Protein AF-0000000072740560 (afdb_homodimer)

Secondary structure (DSSP, 8-state):
--------------S-PPTT-EEETTEEEEE-SS-B-HHHHHHHHHHTT-EE----SHHHHHHHHHHHTTS-EEEEEE-SSTTSPPEETTS--S---S--BSSSSEEEESSSEEEE-TT--BEEEEEEE--------------/--------------S-PPTT-EEETTEEEEE-SS-B-HHHHHHHHHHTT-EE----SHHHHHHHHHHHTTS-EEEEEE-SSTTSPPEETTS--S---S--BSSSSEEEESSSEEEE-TT--BEEEEEEE--------------

Sequence (286 aa):
SSGKELPAPERLPSAACPEGWIGFRSKCFYFSDDTRNWTSSQQFCASEKANLVHIDSQKELDFLRRYKGLFGHWIGLSRKSSNDPWTWVDNAGHNVWFNVTGDEDYAFLNERVSSGRVYTERKWICSKPNNYIDKCQIHLKPSSSGKELPAPERLPSAACPEGWIGFRSKCFYFSDDTRNWTSSQQFCASEKANLVHIDSQKELDFLRRYKGLFGHWIGLSRKSSNDPWTWVDNAGHNVWFNVTGDEDYAFLNERVSSGRVYTERKWICSKPNNYIDKCQIHLKPS

Solvent-accessible surface area (backbone atoms only — not comparable to full-atom values): 16063 Å² total; per-residue (Å²): 134,82,77,74,69,70,72,75,66,72,80,60,81,74,41,41,34,58,89,85,24,37,23,48,52,62,29,21,33,35,74,51,90,60,66,34,25,52,68,59,41,37,51,52,20,42,75,68,74,28,31,30,30,74,79,86,42,71,68,54,46,53,50,50,48,47,47,59,54,89,58,48,23,34,39,17,38,33,33,92,39,78,88,44,69,58,32,37,74,82,67,81,43,64,86,70,92,69,75,68,41,72,76,44,38,29,32,27,41,47,99,54,43,32,36,35,64,59,80,49,70,31,23,35,30,27,29,34,73,50,63,55,65,65,65,61,62,75,73,69,71,78,130,134,81,75,76,70,73,74,74,70,73,82,55,80,71,41,41,32,58,89,86,22,37,23,49,53,62,28,21,34,36,74,51,90,60,66,35,25,53,68,60,42,37,52,52,20,44,76,69,74,28,30,29,29,74,80,85,43,71,70,53,47,52,51,50,48,46,48,59,54,90,56,48,22,34,38,19,38,32,32,90,40,78,90,44,68,58,32,38,71,80,68,80,44,64,87,69,93,70,74,67,42,73,75,44,39,31,31,25,41,47,98,54,43,31,35,36,62,58,82,51,69,32,23,32,31,26,31,34,73,49,63,52,63,62,67,60,64,76,75,69,71,76,130

Fo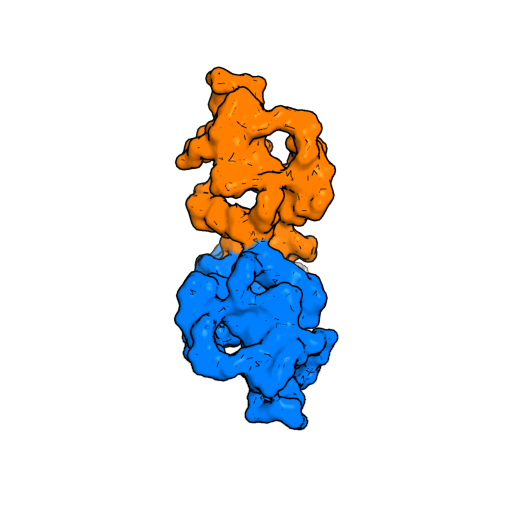ldseek 3Di:
DPPPPQPDQPPQDDLDDPPQWDDDPFKTKHWDPWKFFQVVQQVVLVVVVWGFDDQDDPVSLVVCAVPNPAWKAFGQWFAPFLPGAIAGNVRPGRDDDFDEDDGATTWIDHVHIYHDHRGDIGIYMIMDGSPSPPPSPSPPPDD/DPPPPQPDQPPQDDLDDPPQWDDDDFKTKHWDPFKFFQVVQQVVLVVVVWGFDDQDDPVSLVVCAVPNPAWKAFGQWFAPFLPGAIAGNVRPGRDDDFDEDDGATTWIDHVHIYHDHRGDIGITMIMDGSPSPPPSPSPPPDD

Nearest PDB structures (foldseek):
  8ouq-assembly1_BBB  TM=9.513E-01  e=1.288E-16  Rattus norvegicus
  6e7d-assembly1_E  TM=9.460E-01  e=2.991E-16  Mus musculus
  3rs1-assembly1_B  TM=9.669E-01  e=1.931E-15  Mus musculus
  1e87-assembly1_A  TM=9.405E-01  e=3.685E-14  Homo sapiens
  2yhf-assembly2_B  TM=9.221E-01  e=1.812E-11  Homo sapiens

Structure (mmCIF, N/CA/C/O backbone):
data_AF-0000000072740560-model_v1
#
loop_
_entity.id
_entity.type
_entity.pdbx_description
1 polymer 'C-type lectin domain family 2 member D11'
#
loop_
_atom_site.group_PDB
_atom_site.id
_atom_site.type_symbol
_atom_site.label_atom_id
_atom_site.label_alt_id
_atom_site.label_comp_id
_atom_site.label_asym_id
_atom_site.label_entity_id
_atom_site.label_seq_id
_atom_site.pdbx_PDB_ins_code
_atom_site.Cartn_x
_atom_site.Cartn_y
_atom_site.Cartn_z
_atom_site.occupancy
_atom_site.B_iso_or_equiv
_atom_site.auth_seq_id
_atom_site.auth_comp_id
_atom_site.auth_asym_id
_atom_site.auth_atom_id
_atom_site.pdbx_PDB_model_num
ATOM 1 N N . SER A 1 1 ? -48.469 6.832 18.297 1 33.66 1 SER A N 1
ATOM 2 C CA . SER A 1 1 ? -47.75 6.164 17.219 1 33.66 1 SER A CA 1
ATOM 3 C C . SER A 1 1 ? -46.25 6.242 17.422 1 33.66 1 SER A C 1
ATOM 5 O O . SER A 1 1 ? -45.656 7.32 17.328 1 33.66 1 SER A O 1
ATOM 7 N N . SER A 1 2 ? -45.656 5.414 18.375 1 35.16 2 SER A N 1
ATOM 8 C CA . SER A 1 2 ? -44.312 5.336 18.922 1 35.16 2 SER A CA 1
ATOM 9 C C . SER A 1 2 ? -43.281 5.023 17.828 1 35.16 2 SER A C 1
ATOM 11 O O . SER A 1 2 ? -43.375 3.971 17.188 1 35.16 2 SER A O 1
ATOM 13 N N . GLY A 1 3 ? -42.938 5.996 17.016 1 37.47 3 GLY A N 1
ATOM 14 C CA . GLY A 1 3 ? -41.969 5.848 15.938 1 37.47 3 GLY A CA 1
ATOM 15 C C . GLY A 1 3 ? -40.75 5.035 16.344 1 37.47 3 GLY A C 1
ATOM 16 O O . GLY A 1 3 ? -40.031 5.398 17.281 1 37.47 3 GLY A O 1
ATOM 17 N N . LYS A 1 4 ? -40.906 3.66 16.328 1 40.91 4 LYS A N 1
ATOM 18 C CA . LYS A 1 4 ? -39.812 2.695 16.562 1 40.91 4 LYS A CA 1
ATOM 19 C C . LYS A 1 4 ? -38.531 3.141 15.883 1 40.91 4 LYS A C 1
ATOM 21 O O . LYS A 1 4 ? -38.5 3.33 14.664 1 40.91 4 LYS A O 1
ATOM 26 N N . GLU A 1 5 ? -37.781 4.016 16.531 1 46.25 5 GLU A N 1
ATOM 27 C CA . GLU A 1 5 ? -36.469 4.406 16.078 1 46.25 5 GLU A CA 1
ATOM 28 C C . GLU A 1 5 ? -35.656 3.191 15.648 1 46.25 5 GLU A C 1
ATOM 30 O O . GLU A 1 5 ? -35.594 2.195 16.375 1 46.25 5 GLU A O 1
ATOM 35 N N . LEU A 1 6 ? -35.75 2.83 14.414 1 45.38 6 LEU A N 1
ATOM 36 C CA . LEU A 1 6 ? -34.875 1.779 13.922 1 45.38 6 LEU A CA 1
ATOM 37 C C . LEU A 1 6 ? -33.5 1.871 14.578 1 45.38 6 LEU A C 1
ATOM 39 O O . LEU A 1 6 ? -32.969 2.969 14.766 1 45.38 6 LEU A O 1
ATOM 43 N N . PRO A 1 7 ? -33.188 0.892 15.445 1 45.69 7 PRO A N 1
ATOM 44 C CA . PRO A 1 7 ? -31.906 0.935 16.109 1 45.69 7 PRO A CA 1
ATOM 45 C C . PRO A 1 7 ? -30.766 1.34 15.18 1 45.69 7 PRO A C 1
ATOM 47 O O . PRO A 1 7 ? -30.875 1.151 13.961 1 45.69 7 PRO A O 1
ATOM 50 N N . ALA A 1 8 ? -29.844 2.17 15.617 1 45.09 8 ALA A N 1
ATOM 51 C CA . ALA A 1 8 ? -28.672 2.693 14.914 1 45.09 8 ALA A CA 1
ATOM 52 C C . ALA A 1 8 ? -27.891 1.571 14.234 1 45.09 8 ALA A C 1
ATOM 54 O O . ALA A 1 8 ? -27.703 0.494 14.805 1 45.09 8 ALA A O 1
ATOM 55 N N . PRO A 1 9 ? -27.828 1.475 12.914 1 44.59 9 PRO A N 1
ATOM 56 C CA . PRO A 1 9 ? -27.031 0.449 12.242 1 44.59 9 PRO A CA 1
ATOM 57 C C . PRO A 1 9 ? -25.688 0.212 12.914 1 44.59 9 PRO A C 1
ATOM 59 O O . PRO A 1 9 ? -25.109 1.137 13.492 1 44.59 9 PRO A O 1
ATOM 62 N N . GLU A 1 10 ? -25.547 -0.911 13.734 1 47.81 10 GLU A N 1
ATOM 63 C CA . GLU A 1 10 ? -24.25 -1.3 14.266 1 47.81 10 GLU A CA 1
ATOM 64 C C . GLU A 1 10 ? -23.125 -0.984 13.273 1 47.81 10 GLU A C 1
ATOM 66 O O . GLU A 1 10 ? -23.297 -1.148 12.062 1 47.81 10 GLU A O 1
ATOM 71 N N . ARG A 1 11 ? -22.234 -0.074 13.672 1 44.56 11 ARG A N 1
ATOM 72 C CA . ARG A 1 11 ? -21.031 0.275 12.898 1 44.56 11 ARG A CA 1
ATOM 73 C C . ARG A 1 11 ? -20.344 -0.975 12.375 1 44.56 11 ARG A C 1
ATOM 75 O O . ARG A 1 11 ? -20.016 -1.883 13.141 1 44.56 11 ARG A O 1
ATOM 82 N N . LEU A 1 12 ? -20.812 -1.745 11.383 1 47.16 12 LEU A N 1
ATOM 83 C CA . LEU A 1 12 ? -20.062 -2.818 10.742 1 47.16 12 LEU A CA 1
ATOM 84 C C . LEU A 1 12 ? -18.562 -2.49 10.703 1 47.16 12 LEU A C 1
ATOM 86 O O . LEU A 1 12 ? -18.188 -1.322 10.594 1 47.16 12 LEU A O 1
ATOM 90 N N . PRO A 1 13 ? -17.828 -3.494 11.141 1 48.34 13 PRO A N 1
ATOM 91 C CA . PRO A 1 13 ? -16.375 -3.32 11.109 1 48.34 13 PRO A CA 1
ATOM 92 C C . PRO A 1 13 ? -15.875 -2.652 9.828 1 48.34 13 PRO A C 1
ATOM 94 O O . PRO A 1 13 ? -16.516 -2.779 8.781 1 48.34 13 PRO A O 1
ATOM 97 N N . SER A 1 14 ? -15.195 -1.525 9.844 1 51.53 14 SER A N 1
ATOM 98 C CA . SER A 1 14 ? -14.594 -0.65 8.844 1 51.53 14 SER A CA 1
ATOM 99 C C . SER A 1 14 ? -13.945 -1.456 7.723 1 51.53 14 SER A C 1
ATOM 101 O O . SER A 1 14 ? -13.516 -2.592 7.938 1 51.53 14 SER A O 1
ATOM 103 N N . ALA A 1 15 ? -14.273 -1.257 6.414 1 59.75 15 ALA A N 1
ATOM 104 C CA . ALA A 1 15 ? -13.914 -1.555 5.031 1 59.75 15 ALA A CA 1
ATOM 105 C C . ALA A 1 15 ? -12.398 -1.584 4.855 1 59.75 15 ALA A C 1
ATOM 107 O O . ALA A 1 15 ? -11.891 -1.432 3.74 1 59.75 15 ALA A O 1
ATOM 108 N N . ALA A 1 16 ? -11.664 -2.074 6.004 1 75.25 16 ALA A N 1
ATOM 109 C CA . ALA A 1 16 ? -10.211 -2.014 5.82 1 75.25 16 ALA A CA 1
ATOM 110 C C . ALA A 1 16 ? -9.625 -3.412 5.66 1 75.25 16 ALA A C 1
ATOM 112 O O . ALA A 1 16 ? -10.195 -4.395 6.145 1 75.25 16 ALA A O 1
ATOM 113 N N . CYS A 1 17 ? -8.57 -3.545 4.793 1 88.62 17 CYS A N 1
ATOM 114 C CA . CYS A 1 17 ? -7.805 -4.777 4.672 1 88.62 17 CYS A CA 1
ATOM 115 C C . CYS A 1 17 ? -7.332 -5.262 6.035 1 88.62 17 CYS A C 1
ATOM 117 O O . CYS A 1 17 ? -7.18 -4.465 6.965 1 88.62 17 CYS A O 1
ATOM 119 N N . PRO A 1 18 ? -7.301 -6.57 6.215 1 89.69 18 PRO A N 1
ATOM 120 C CA . PRO A 1 18 ? -6.766 -7.094 7.477 1 89.69 18 PRO A CA 1
ATOM 121 C C . PRO A 1 18 ? -5.453 -6.426 7.883 1 89.69 18 PRO A C 1
ATOM 123 O O . PRO A 1 18 ? -4.758 -5.863 7.035 1 89.69 18 PRO A O 1
ATOM 126 N N . GLU A 1 19 ? -5.215 -6.516 9.172 1 89.19 19 GLU A N 1
ATOM 127 C CA . GLU A 1 19 ? -3.953 -5.973 9.656 1 89.19 19 GLU A CA 1
ATOM 128 C C . GLU A 1 19 ? -2.768 -6.539 8.883 1 89.19 19 GLU A C 1
ATOM 130 O O . GLU A 1 19 ? -2.693 -7.75 8.656 1 89.19 19 GLU A O 1
ATOM 135 N N . GLY A 1 20 ? -1.883 -5.672 8.477 1 91.56 20 GLY A N 1
ATOM 136 C CA . GLY A 1 20 ? -0.681 -6.105 7.781 1 91.56 20 GLY A CA 1
ATOM 137 C C . GLY A 1 20 ? -0.864 -6.199 6.277 1 91.56 20 GLY A C 1
ATOM 138 O O . GLY A 1 20 ? 0.103 -6.406 5.543 1 91.56 20 GLY A O 1
ATOM 139 N N . TRP A 1 21 ? -2.096 -6.105 5.863 1 95.12 21 TRP A N 1
ATOM 140 C CA . TRP A 1 21 ? -2.387 -6.121 4.434 1 95.12 21 TRP A CA 1
ATOM 141 C C . TRP A 1 21 ? -2.547 -4.703 3.893 1 95.12 21 TRP A C 1
ATOM 143 O O . TRP A 1 21 ? -2.945 -3.795 4.625 1 95.12 21 TRP A O 1
ATOM 153 N N . ILE A 1 22 ? -2.244 -4.605 2.648 1 95.19 22 ILE A N 1
ATOM 154 C CA . ILE A 1 22 ? -2.287 -3.307 1.984 1 95.19 22 ILE A CA 1
ATOM 155 C C . ILE A 1 22 ? -3.455 -3.27 0.999 1 95.19 22 ILE A C 1
ATOM 157 O O . ILE A 1 22 ? -3.631 -4.195 0.203 1 95.19 22 ILE A O 1
ATOM 161 N N . GLY A 1 23 ? -4.246 -2.205 1.104 1 93.06 23 GLY A N 1
ATOM 162 C CA . GLY A 1 23 ? -5.375 -2.08 0.195 1 93.06 23 GLY A CA 1
ATOM 163 C C . GLY A 1 23 ? -5.035 -1.328 -1.078 1 93.06 23 GLY A C 1
ATOM 164 O O . GLY A 1 23 ? -4.328 -0.32 -1.039 1 93.06 23 GLY A O 1
ATOM 165 N N . PHE A 1 24 ? -5.418 -1.846 -2.188 1 92.94 24 PHE A N 1
ATOM 166 C CA . PHE A 1 24 ? -5.324 -1.2 -3.492 1 92.94 24 PHE A CA 1
ATOM 167 C C . PHE A 1 24 ? -6.555 -1.511 -4.34 1 92.94 24 PHE A C 1
ATOM 169 O O . PHE A 1 24 ? -6.797 -2.666 -4.688 1 92.94 24 PHE A O 1
ATOM 176 N N . ARG A 1 25 ? -7.324 -0.457 -4.523 1 88.38 25 ARG A N 1
ATOM 177 C CA . ARG A 1 25 ? -8.602 -0.638 -5.199 1 88.38 25 ARG A CA 1
ATOM 178 C C . ARG A 1 25 ? -9.461 -1.666 -4.473 1 88.38 25 ARG A C 1
ATOM 180 O O . ARG A 1 25 ? -9.734 -1.524 -3.279 1 88.38 25 ARG A O 1
ATOM 187 N N . SER A 1 26 ? -9.922 -2.66 -5.047 1 86.44 26 SER A N 1
ATOM 188 C CA . SER A 1 26 ? -10.859 -3.594 -4.434 1 86.44 26 SER A CA 1
ATOM 189 C C . SER A 1 26 ? -10.148 -4.832 -3.908 1 86.44 26 SER A C 1
ATOM 191 O O . SER A 1 26 ? -10.781 -5.848 -3.613 1 86.44 26 SER A O 1
ATOM 193 N N . LYS A 1 27 ? -8.82 -4.719 -3.75 1 92.44 27 LYS A N 1
ATOM 194 C CA . LYS A 1 27 ? -8.062 -5.883 -3.301 1 92.44 27 LYS A CA 1
ATOM 195 C C . LYS A 1 27 ? -7.188 -5.543 -2.098 1 92.44 27 LYS A C 1
ATOM 197 O O . LYS A 1 27 ? -6.805 -4.387 -1.911 1 92.44 27 LYS A O 1
ATOM 202 N N . CYS A 1 28 ? -6.934 -6.527 -1.352 1 94.94 28 CYS A N 1
ATOM 203 C CA . CYS A 1 28 ? -5.938 -6.504 -0.287 1 94.94 28 CYS A CA 1
ATOM 204 C C . CYS A 1 28 ? -4.73 -7.359 -0.65 1 94.94 28 CYS A C 1
ATOM 206 O O . CYS A 1 28 ? -4.879 -8.445 -1.217 1 94.94 28 CYS A O 1
ATOM 208 N N . PHE A 1 29 ? -3.561 -6.91 -0.295 1 97.62 29 PHE A N 1
ATOM 209 C CA . PHE A 1 29 ? -2.324 -7.59 -0.666 1 97.62 29 PHE A CA 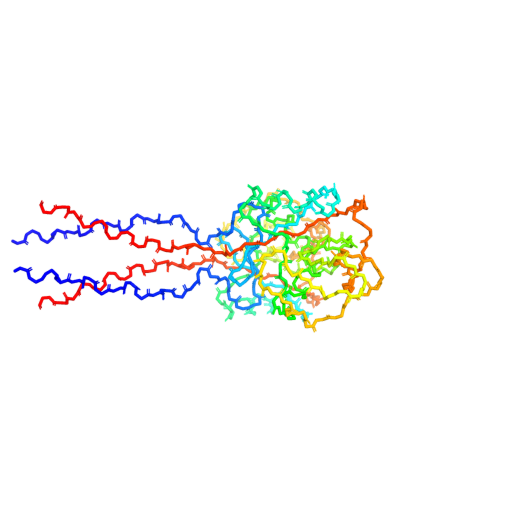1
ATOM 210 C C . PHE A 1 29 ? -1.45 -7.828 0.56 1 97.62 29 PHE A C 1
ATOM 212 O O . PHE A 1 29 ? -1.344 -6.965 1.432 1 97.62 29 PHE A O 1
ATOM 219 N N . TYR A 1 30 ? -0.896 -8.977 0.638 1 98.06 30 TYR A N 1
ATOM 220 C CA . TYR A 1 30 ? 0.079 -9.336 1.662 1 98.06 30 TYR A CA 1
ATOM 221 C C . TYR A 1 30 ? 1.459 -9.555 1.051 1 98.06 30 TYR A C 1
ATOM 223 O O . TYR A 1 30 ? 1.599 -10.266 0.055 1 98.06 30 TYR A O 1
ATOM 231 N N . PHE A 1 31 ? 2.434 -8.906 1.572 1 98.44 31 PHE A N 1
ATOM 232 C CA . PHE A 1 31 ? 3.826 -9.086 1.184 1 98.44 31 PHE A CA 1
ATOM 233 C C . PHE A 1 31 ? 4.605 -9.812 2.277 1 98.44 31 PHE A C 1
ATOM 235 O O . PHE A 1 31 ? 4.719 -9.305 3.398 1 98.44 31 PHE A O 1
ATOM 242 N N . SER A 1 32 ? 5.215 -10.922 1.938 1 98.31 32 SER A N 1
ATOM 243 C CA . SER A 1 32 ? 5.887 -11.719 2.953 1 98.31 32 SER A CA 1
ATOM 244 C C . SER A 1 32 ? 7.238 -11.117 3.328 1 98.31 32 SER A C 1
ATOM 246 O O . SER A 1 32 ? 7.902 -10.508 2.492 1 98.31 32 SER A O 1
ATOM 248 N N . ASP A 1 33 ? 7.641 -11.32 4.59 1 95.5 33 ASP A N 1
ATOM 249 C CA . ASP A 1 33 ? 9.016 -11.047 4.996 1 95.5 33 ASP A CA 1
ATOM 250 C C . ASP A 1 33 ? 9.883 -12.297 4.883 1 95.5 33 ASP A C 1
ATOM 252 O O . ASP A 1 33 ? 11.055 -12.211 4.512 1 95.5 33 ASP A O 1
ATOM 256 N N . ASP A 1 34 ? 9.227 -13.445 5.117 1 97.44 34 ASP A N 1
ATOM 257 C CA . ASP A 1 34 ? 9.922 -14.727 5.039 1 97.44 34 ASP A CA 1
ATOM 258 C C . ASP A 1 34 ? 9.992 -15.227 3.598 1 97.44 34 ASP A C 1
ATOM 260 O O . ASP A 1 34 ? 9.375 -14.641 2.701 1 97.44 34 ASP A O 1
ATOM 264 N N . THR A 1 35 ? 10.789 -16.281 3.379 1 98.69 35 THR A N 1
ATOM 265 C CA . THR A 1 35 ? 10.914 -16.891 2.061 1 98.69 35 THR A CA 1
ATOM 266 C C . THR A 1 35 ? 10.383 -18.328 2.082 1 98.69 35 THR A C 1
ATOM 268 O O . THR A 1 35 ? 10.492 -19.016 3.098 1 98.69 35 THR A O 1
ATOM 271 N N . ARG A 1 36 ? 9.789 -18.719 1.015 1 98.75 36 ARG A N 1
ATOM 272 C CA . ARG A 1 36 ? 9.305 -20.078 0.776 1 98.75 36 ARG A CA 1
ATOM 273 C C . ARG A 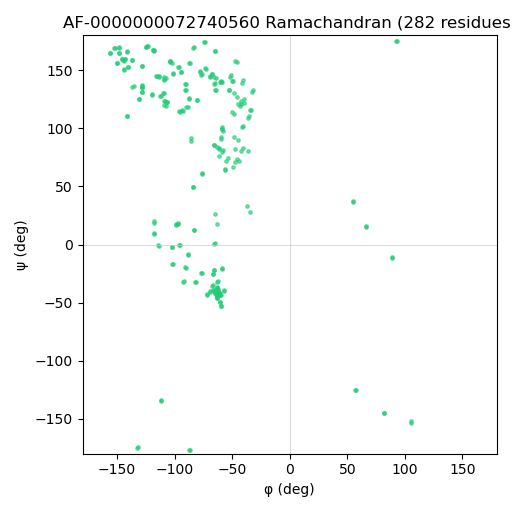1 36 ? 9.383 -20.438 -0.705 1 98.75 36 ARG A C 1
ATOM 275 O O . ARG A 1 36 ? 9.633 -19.562 -1.545 1 98.75 36 ARG A O 1
ATOM 282 N N . ASN A 1 37 ? 9.266 -21.734 -0.951 1 98.75 37 ASN A N 1
ATOM 283 C CA . ASN A 1 37 ? 9.078 -22.094 -2.352 1 98.75 37 ASN A CA 1
ATOM 284 C C . ASN A 1 37 ? 7.672 -21.766 -2.838 1 98.75 37 ASN A C 1
ATOM 286 O O . ASN A 1 37 ? 6.812 -21.375 -2.045 1 98.75 37 ASN A O 1
ATOM 290 N N . TRP A 1 38 ? 7.449 -21.938 -4.082 1 98.69 38 TRP A N 1
ATOM 291 C CA . TRP A 1 38 ? 6.199 -21.469 -4.684 1 98.69 38 TRP A CA 1
ATOM 292 C C . TRP A 1 38 ? 5.004 -22.203 -4.07 1 98.69 38 TRP A C 1
ATOM 294 O O . TRP A 1 38 ? 4.012 -21.562 -3.705 1 98.69 38 TRP A O 1
ATOM 304 N N . THR A 1 39 ? 5.109 -23.516 -3.943 1 98.5 39 THR A N 1
ATOM 305 C CA . THR A 1 39 ? 4.016 -24.344 -3.449 1 98.5 39 THR A CA 1
ATOM 306 C C . THR A 1 39 ? 3.66 -23.984 -2.014 1 98.5 39 THR A C 1
ATOM 308 O O . THR A 1 39 ? 2.484 -23.797 -1.686 1 98.5 39 THR A O 1
ATOM 311 N N . SER A 1 40 ? 4.629 -23.812 -1.183 1 98.81 40 SER A N 1
ATOM 312 C CA . SER A 1 40 ? 4.41 -23.453 0.211 1 98.81 40 SER A CA 1
ATOM 313 C C . SER A 1 40 ? 3.84 -22.047 0.325 1 98.81 40 SER A C 1
ATOM 315 O O . SER A 1 40 ? 3.07 -21.75 1.244 1 98.81 40 SER A O 1
ATOM 317 N N . SER A 1 41 ? 4.258 -21.156 -0.538 1 98.81 41 SER A N 1
ATOM 318 C CA . SER A 1 41 ? 3.738 -19.797 -0.559 1 98.81 41 SER A CA 1
ATOM 319 C C . SER A 1 41 ? 2.246 -19.781 -0.876 1 98.81 41 SER A C 1
ATOM 321 O O . SER A 1 41 ? 1.48 -19.047 -0.242 1 98.81 41 SER A O 1
ATOM 323 N N . GLN A 1 42 ? 1.88 -20.641 -1.862 1 98.44 42 GLN A N 1
ATOM 324 C CA . GLN A 1 42 ? 0.46 -20.75 -2.182 1 98.44 42 GLN A CA 1
ATOM 325 C C . GLN A 1 42 ? -0.322 -21.344 -1.009 1 98.44 42 GLN A C 1
ATOM 327 O O . GLN A 1 42 ? -1.45 -20.922 -0.739 1 98.44 42 GLN A O 1
ATOM 332 N N . GLN A 1 43 ? 0.224 -22.266 -0.372 1 98.69 43 GLN A N 1
ATOM 333 C CA . GLN A 1 43 ? -0.423 -22.844 0.802 1 98.69 43 GLN A CA 1
ATOM 334 C C . GLN A 1 43 ? -0.628 -21.797 1.89 1 98.69 43 GLN A C 1
ATOM 336 O O . GLN A 1 43 ? -1.676 -21.766 2.537 1 98.69 43 GLN A O 1
ATOM 341 N N . PHE A 1 44 ? 0.306 -20.969 2.117 1 98.69 44 PHE A N 1
ATOM 342 C CA . PHE A 1 44 ? 0.176 -19.891 3.086 1 98.69 44 PHE A CA 1
ATOM 343 C C . PHE A 1 44 ? -0.981 -18.969 2.717 1 98.69 44 PHE A C 1
ATOM 345 O O . PHE A 1 44 ? -1.833 -18.672 3.555 1 98.69 44 PHE A O 1
ATOM 352 N N . CYS A 1 45 ? -0.921 -18.5 1.432 1 98.75 45 CYS A N 1
ATOM 353 C CA . CYS A 1 45 ? -1.976 -17.594 0.998 1 98.75 45 CYS A CA 1
ATOM 354 C C . CYS A 1 45 ? -3.35 -18.234 1.161 1 98.75 45 CYS A C 1
ATOM 356 O O . CYS A 1 45 ? -4.293 -17.578 1.604 1 98.75 45 CYS A O 1
ATOM 358 N N . ALA A 1 46 ? -3.471 -19.5 0.867 1 98 46 ALA A N 1
ATOM 359 C CA . ALA A 1 46 ? -4.734 -20.219 1.013 1 98 46 ALA A CA 1
ATOM 360 C C . ALA A 1 46 ? -5.18 -20.25 2.471 1 98 46 ALA A C 1
ATOM 362 O O . ALA A 1 46 ? -6.375 -20.125 2.764 1 98 46 ALA A O 1
ATOM 363 N N . SER A 1 47 ? -4.297 -20.375 3.35 1 98.19 47 SER A N 1
ATOM 364 C CA . SER A 1 47 ? -4.617 -20.391 4.773 1 98.19 47 SER A CA 1
ATOM 365 C C . SER A 1 47 ? -5.164 -19.047 5.238 1 98.19 47 SER A C 1
ATOM 367 O O . SER A 1 47 ? -5.824 -18.969 6.277 1 98.19 47 SER A O 1
ATOM 369 N N . GLU A 1 48 ? -4.867 -18 4.508 1 97.06 48 GLU A N 1
ATOM 370 C CA . GLU A 1 48 ? -5.383 -16.656 4.781 1 97.06 48 GLU A CA 1
ATOM 371 C C . GLU A 1 48 ? -6.602 -16.344 3.922 1 97.06 48 GLU A C 1
ATOM 373 O O . GLU A 1 48 ? -6.965 -15.18 3.744 1 97.06 48 GLU A O 1
ATOM 378 N N . LYS A 1 49 ? -7.203 -17.422 3.379 1 95.69 49 LYS A N 1
ATOM 379 C CA . LYS A 1 49 ? -8.352 -17.281 2.492 1 95.69 49 LYS A CA 1
ATOM 380 C C . LYS A 1 49 ? -8.039 -16.359 1.319 1 95.69 49 LYS A C 1
ATOM 382 O O . LYS A 1 49 ? -8.852 -15.516 0.949 1 95.69 49 LYS A O 1
ATOM 387 N N . ALA A 1 50 ? -6.883 -16.453 0.868 1 97.25 50 ALA A N 1
ATOM 388 C CA . ALA A 1 50 ? -6.352 -15.711 -0.269 1 97.25 50 ALA A CA 1
ATOM 389 C C . ALA A 1 50 ? -5.625 -16.641 -1.243 1 97.25 50 ALA A C 1
ATOM 391 O O . ALA A 1 50 ? -5.727 -17.859 -1.139 1 97.25 50 ALA A O 1
ATOM 392 N N . ASN A 1 51 ? -5.012 -16.109 -2.244 1 98.25 51 ASN A N 1
ATOM 393 C CA . ASN A 1 51 ? -4.141 -16.781 -3.197 1 98.25 51 ASN A CA 1
ATOM 394 C C . ASN A 1 51 ? -2.893 -15.969 -3.504 1 98.25 51 ASN A C 1
ATOM 396 O O . ASN A 1 51 ? -2.859 -14.758 -3.256 1 98.25 51 ASN A O 1
ATOM 400 N N . LEU A 1 52 ? -1.86 -16.672 -4 1 98.75 52 LEU A N 1
ATOM 401 C CA . LEU A 1 52 ? -0.827 -15.883 -4.66 1 98.75 52 LEU A CA 1
ATOM 402 C C . LEU A 1 52 ? -1.44 -14.93 -5.676 1 98.75 52 LEU A C 1
ATOM 404 O O . LEU A 1 52 ? -2.381 -15.289 -6.387 1 98.75 52 LEU A O 1
ATOM 408 N N . VAL A 1 53 ? -0.929 -13.742 -5.766 1 98.06 53 VAL A N 1
ATOM 409 C CA . VAL A 1 53 ? -1.606 -12.602 -6.371 1 98.06 53 VAL A CA 1
ATOM 410 C C . VAL A 1 53 ? -1.83 -12.867 -7.859 1 98.06 53 VAL A C 1
ATOM 412 O O . VAL A 1 53 ? -0.94 -13.375 -8.547 1 98.06 53 VAL A O 1
ATOM 415 N N . HIS A 1 54 ? -2.996 -12.602 -8.227 1 96.19 54 HIS A N 1
ATOM 416 C CA . HIS A 1 54 ? -3.393 -12.461 -9.625 1 96.19 54 HIS A CA 1
ATOM 417 C C . HIS A 1 54 ? -3.328 -11.008 -10.07 1 96.19 54 HIS A C 1
ATOM 419 O O . HIS A 1 54 ? -4.062 -10.164 -9.555 1 96.19 54 HIS A O 1
ATOM 425 N N . ILE A 1 55 ? -2.461 -10.68 -11.008 1 95.75 55 ILE A N 1
ATOM 426 C CA . ILE A 1 55 ? -2.258 -9.297 -11.422 1 95.75 55 ILE A CA 1
ATOM 427 C C . ILE A 1 55 ? -3.213 -8.953 -12.562 1 95.75 55 ILE A C 1
ATOM 429 O O . ILE A 1 55 ? -3.072 -9.469 -13.672 1 95.75 55 ILE A O 1
ATOM 433 N N . ASP A 1 56 ? -4.043 -8.016 -12.305 1 92 56 ASP A N 1
ATOM 434 C CA . ASP A 1 56 ? -5.18 -7.816 -13.195 1 92 56 ASP A CA 1
ATOM 435 C C . ASP A 1 56 ? -4.938 -6.637 -14.133 1 92 56 ASP A C 1
ATOM 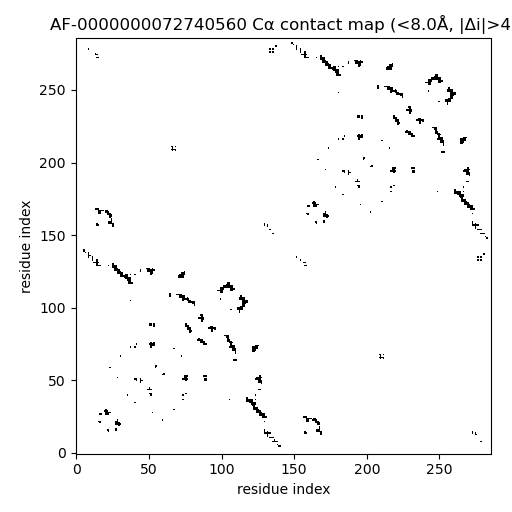437 O O . ASP A 1 56 ? -5.645 -6.469 -15.133 1 92 56 ASP A O 1
ATOM 441 N N . SER A 1 57 ? -3.984 -5.777 -13.82 1 93.81 57 SER A N 1
ATOM 442 C CA . SER A 1 57 ? -3.793 -4.57 -14.617 1 93.81 57 SER A CA 1
ATOM 443 C C . SER A 1 57 ? -2.371 -4.035 -14.484 1 93.81 57 SER A C 1
ATOM 445 O O . SER A 1 57 ? -1.629 -4.457 -13.594 1 93.81 57 SER A O 1
ATOM 447 N N . GLN A 1 58 ? -2.074 -3.145 -15.422 1 95.69 58 GLN A N 1
ATOM 448 C CA . GLN A 1 58 ? -0.771 -2.492 -15.352 1 95.69 58 GLN A CA 1
ATOM 449 C C . GLN A 1 58 ? -0.641 -1.657 -14.086 1 95.69 58 GLN A C 1
ATOM 451 O O . GLN A 1 58 ? 0.432 -1.602 -13.477 1 95.69 58 GLN A O 1
ATOM 456 N N . LYS A 1 59 ? -1.718 -1.006 -13.664 1 94.94 59 LYS A N 1
ATOM 457 C CA . LYS A 1 59 ? -1.697 -0.198 -12.445 1 94.94 59 LYS A CA 1
ATOM 458 C C . LYS A 1 59 ? -1.392 -1.057 -11.227 1 94.94 59 LYS A C 1
ATOM 460 O O . LYS A 1 59 ? -0.606 -0.658 -10.359 1 94.94 59 LYS A O 1
ATOM 465 N N . GLU A 1 60 ? -2.012 -2.213 -11.188 1 95.31 60 GLU A N 1
ATOM 466 C CA . GLU A 1 60 ? -1.757 -3.145 -10.086 1 95.31 60 GLU A CA 1
ATOM 467 C C . GLU A 1 60 ? -0.313 -3.637 -10.109 1 95.31 60 GLU A C 1
ATOM 469 O O . GLU A 1 60 ? 0.332 -3.727 -9.062 1 95.31 60 GLU A O 1
ATOM 474 N N . LEU A 1 61 ? 0.223 -3.959 -11.305 1 96.94 61 LEU A N 1
ATOM 475 C CA . LEU A 1 61 ? 1.605 -4.402 -11.453 1 96.94 61 LEU A CA 1
ATOM 476 C C . LEU A 1 61 ? 2.574 -3.334 -10.961 1 96.94 61 LEU A C 1
ATOM 478 O O . LEU A 1 61 ? 3.543 -3.646 -10.266 1 96.94 61 LEU A O 1
ATOM 482 N N . ASP A 1 62 ? 2.334 -2.104 -11.289 1 95.31 62 ASP A N 1
ATOM 483 C CA . ASP A 1 62 ? 3.193 -1 -10.867 1 95.31 62 ASP A CA 1
ATOM 484 C C . ASP A 1 62 ? 3.17 -0.829 -9.352 1 95.31 62 ASP A C 1
ATOM 486 O O . ASP A 1 62 ? 4.207 -0.583 -8.734 1 95.31 62 ASP A O 1
ATOM 490 N N . PHE A 1 63 ? 2.014 -0.968 -8.781 1 95.75 63 PHE A N 1
ATOM 491 C CA . PHE A 1 63 ? 1.862 -0.902 -7.332 1 95.75 63 PHE A CA 1
ATOM 492 C C . PHE A 1 63 ? 2.678 -1.995 -6.652 1 95.75 63 PHE A C 1
ATOM 494 O O . PHE A 1 63 ? 3.41 -1.728 -5.695 1 95.75 63 PHE A O 1
ATOM 501 N N . LEU A 1 64 ? 2.5 -3.184 -7.145 1 97.75 64 LEU A N 1
ATOM 502 C CA . LEU A 1 64 ? 3.195 -4.32 -6.551 1 97.75 64 LEU A CA 1
ATOM 503 C C . LEU A 1 64 ? 4.707 -4.145 -6.648 1 97.75 64 LEU A C 1
ATOM 505 O O . LEU A 1 64 ? 5.43 -4.398 -5.68 1 97.75 64 LEU A O 1
ATOM 509 N N . ARG A 1 65 ? 5.207 -3.703 -7.777 1 96 65 ARG A N 1
ATOM 510 C CA . ARG A 1 65 ? 6.637 -3.5 -7.988 1 96 65 ARG A CA 1
ATOM 511 C C . ARG A 1 65 ? 7.188 -2.447 -7.031 1 96 65 ARG A C 1
ATOM 513 O O . ARG A 1 65 ? 8.289 -2.6 -6.5 1 96 65 ARG A O 1
ATOM 520 N N . ARG A 1 66 ? 6.414 -1.482 -6.875 1 93.75 66 ARG A N 1
ATOM 521 C CA . ARG A 1 66 ? 6.859 -0.387 -6.02 1 93.75 66 ARG A CA 1
ATOM 522 C C . ARG A 1 66 ? 6.918 -0.823 -4.562 1 93.75 66 ARG A C 1
ATOM 524 O O . ARG A 1 66 ? 7.863 -0.482 -3.844 1 93.75 66 ARG A O 1
ATOM 531 N N . TYR A 1 67 ? 5.953 -1.601 -4.133 1 96.25 67 TYR A N 1
ATOM 532 C CA . TYR A 1 67 ? 5.855 -1.931 -2.717 1 96.25 67 TYR A CA 1
ATOM 533 C C . TYR A 1 67 ? 6.789 -3.082 -2.361 1 96.25 67 TYR A C 1
ATOM 535 O O . TYR A 1 67 ? 7.301 -3.152 -1.241 1 96.25 67 TYR A O 1
ATOM 543 N N . LYS A 1 68 ? 7.008 -3.967 -3.232 1 96.06 68 LYS A N 1
ATOM 544 C CA . LYS A 1 68 ? 7.715 -5.203 -2.908 1 96.06 68 LYS A CA 1
ATOM 545 C C . LYS A 1 68 ? 9.172 -4.922 -2.543 1 96.06 68 LYS A C 1
ATOM 547 O O . LYS A 1 68 ? 9.82 -5.742 -1.893 1 96.06 68 LYS A O 1
ATOM 552 N N . GLY A 1 69 ? 9.742 -3.855 -3.006 1 90.25 69 GLY A N 1
ATOM 553 C CA . GLY A 1 69 ? 11.148 -3.576 -2.756 1 90.25 69 GLY A CA 1
ATOM 554 C C . GLY A 1 69 ? 12.078 -4.32 -3.697 1 90.25 69 GLY A C 1
ATOM 555 O O . GLY A 1 69 ? 11.758 -4.527 -4.867 1 90.25 69 GLY A O 1
ATOM 556 N N . LEU A 1 70 ? 13.195 -4.703 -3.199 1 89.56 70 LEU A N 1
ATOM 557 C CA . LEU A 1 70 ? 14.297 -5.117 -4.062 1 89.56 70 LEU A CA 1
ATOM 558 C C . LEU A 1 70 ? 14.227 -6.613 -4.352 1 89.56 70 LEU A C 1
ATOM 560 O O . LEU A 1 70 ? 14.719 -7.074 -5.387 1 89.56 70 LEU A O 1
ATOM 564 N N . PHE A 1 71 ? 13.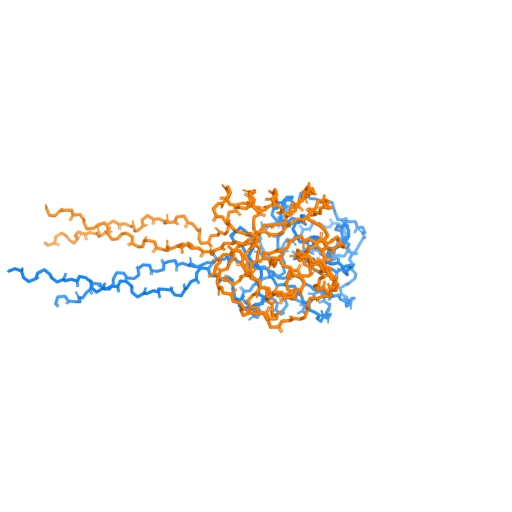547 -7.395 -3.58 1 93.88 71 PHE A N 1
ATOM 565 C CA . PHE A 1 71 ? 13.594 -8.844 -3.688 1 93.88 71 PHE A CA 1
ATOM 566 C C . PHE A 1 71 ? 12.461 -9.367 -4.566 1 93.88 71 PHE A C 1
ATOM 568 O O . PHE A 1 71 ? 11.367 -8.789 -4.582 1 93.88 71 PHE A O 1
ATOM 575 N N . GLY A 1 72 ? 12.758 -10.484 -5.258 1 97.5 72 GLY A N 1
ATOM 576 C CA . GLY A 1 72 ? 11.734 -11.148 -6.047 1 97.5 72 GLY A CA 1
ATOM 577 C C . GLY A 1 72 ? 10.656 -11.805 -5.195 1 97.5 72 GLY A C 1
ATOM 578 O O . GLY A 1 72 ? 10.953 -12.336 -4.121 1 97.5 72 GLY A O 1
ATOM 579 N N . HIS A 1 73 ? 9.438 -11.773 -5.695 1 98.88 73 HIS A N 1
ATOM 580 C CA . HIS A 1 73 ? 8.297 -12.328 -4.984 1 98.88 73 HIS A CA 1
ATOM 581 C C . HIS A 1 73 ? 7.508 -13.289 -5.871 1 98.88 73 HIS A C 1
ATOM 583 O O . HIS A 1 73 ? 7.156 -12.945 -7.004 1 98.88 73 HIS A O 1
ATOM 589 N N . TRP A 1 74 ? 7.223 -14.445 -5.328 1 98.88 74 TRP A N 1
ATOM 590 C CA . TRP A 1 74 ? 6.34 -15.359 -6.043 1 98.88 74 TRP A CA 1
ATOM 591 C C . TRP A 1 74 ? 4.98 -14.719 -6.293 1 98.88 74 TRP A C 1
ATOM 593 O O . TRP A 1 74 ? 4.441 -14.031 -5.426 1 98.88 74 TRP A O 1
ATOM 603 N N . ILE A 1 75 ? 4.414 -14.945 -7.453 1 98.81 75 ILE A N 1
ATOM 604 C CA . ILE A 1 75 ? 3.057 -14.523 -7.793 1 98.81 75 ILE A CA 1
ATOM 605 C C . ILE A 1 75 ? 2.238 -15.734 -8.234 1 98.81 75 ILE A C 1
ATOM 607 O O . ILE A 1 75 ? 2.779 -16.828 -8.406 1 98.81 75 ILE A O 1
ATOM 611 N N . GLY A 1 76 ? 0.917 -15.586 -8.414 1 98.38 76 GLY A N 1
ATOM 612 C CA . GLY A 1 76 ? 0.009 -16.703 -8.617 1 98.38 76 GLY A CA 1
ATOM 613 C C . GLY A 1 76 ? -0.055 -17.156 -10.062 1 98.38 76 GLY A C 1
ATOM 614 O O . GLY A 1 76 ? -1.143 -17.359 -10.609 1 98.38 76 GLY A O 1
ATOM 615 N N . LEU A 1 77 ? 1.044 -17.344 -10.594 1 97.69 77 LEU A N 1
ATOM 616 C CA . LEU A 1 77 ? 1.115 -17.75 -12 1 97.69 77 LEU A CA 1
ATOM 617 C C . LEU A 1 77 ? 2.035 -18.953 -12.172 1 97.69 77 LEU A C 1
ATOM 619 O O . LEU A 1 77 ? 3.176 -18.938 -11.703 1 97.69 77 LEU A O 1
ATOM 623 N N . SER A 1 78 ? 1.511 -20.016 -12.789 1 97.31 78 SER A N 1
ATOM 624 C CA . SER A 1 78 ? 2.297 -21.219 -13.039 1 97.31 78 SER A CA 1
ATOM 625 C C . SER A 1 78 ? 1.854 -21.922 -14.328 1 97.31 78 SER A C 1
ATOM 627 O O . SER A 1 78 ? 0.849 -21.531 -14.93 1 97.31 78 SER A O 1
ATOM 629 N N . ARG A 1 79 ? 2.652 -22.859 -14.711 1 96.62 79 ARG A N 1
ATOM 630 C CA . ARG A 1 79 ? 2.32 -23.719 -15.844 1 96.62 79 ARG A CA 1
ATOM 631 C C . ARG A 1 79 ? 2.852 -25.141 -15.625 1 96.62 79 ARG A C 1
ATOM 633 O O . ARG A 1 79 ? 3.732 -25.344 -14.789 1 96.62 79 ARG A O 1
ATOM 640 N N . LYS A 1 80 ? 2.227 -26.047 -16.375 1 94.56 80 LYS A N 1
ATOM 641 C CA . LYS A 1 80 ? 2.617 -27.453 -16.219 1 94.56 80 LYS A CA 1
ATOM 642 C C . LYS A 1 80 ? 4 -27.703 -16.812 1 94.56 80 LYS A C 1
ATOM 644 O O . LYS A 1 80 ? 4.785 -28.469 -16.25 1 94.56 80 LYS A O 1
ATOM 649 N N . SER A 1 81 ? 4.262 -27.141 -17.984 1 94.19 81 SER A N 1
ATOM 650 C CA . SER A 1 81 ? 5.543 -27.219 -18.672 1 94.19 81 SER A CA 1
ATOM 651 C C . SER A 1 81 ? 5.777 -26.016 -19.578 1 94.19 81 SER A C 1
ATOM 653 O O . SER A 1 81 ? 4.875 -25.188 -19.766 1 94.19 81 SER A O 1
ATOM 655 N N . SER A 1 82 ? 6.992 -25.875 -20.078 1 91.75 82 SER A N 1
ATOM 656 C CA . SER A 1 82 ? 7.371 -24.734 -20.906 1 91.75 82 SER A CA 1
ATOM 657 C C . SER A 1 82 ? 6.496 -24.641 -22.141 1 91.75 82 SER A C 1
ATOM 659 O O . SER A 1 82 ? 6.379 -23.578 -22.75 1 91.75 82 SER A O 1
ATOM 661 N N . ASN A 1 83 ? 5.828 -25.734 -22.562 1 93.12 83 ASN A N 1
ATOM 662 C CA . ASN A 1 83 ? 4.992 -25.75 -23.766 1 93.12 83 ASN A CA 1
ATOM 663 C C . ASN A 1 83 ? 3.525 -25.516 -23.422 1 93.12 83 ASN A C 1
ATOM 665 O O . ASN A 1 83 ? 2.682 -25.438 -24.312 1 93.12 83 ASN A O 1
ATOM 669 N N . ASP A 1 84 ? 3.201 -25.344 -22.219 1 95.06 84 ASP A N 1
ATOM 670 C CA . ASP A 1 84 ? 1.83 -25.125 -21.766 1 95.06 84 ASP A CA 1
ATOM 671 C C . ASP A 1 84 ? 1.58 -23.656 -21.453 1 95.06 84 ASP A C 1
ATOM 673 O O . ASP A 1 84 ? 2.516 -22.922 -21.125 1 95.06 84 ASP A O 1
ATOM 677 N N . PRO A 1 85 ? 0.378 -23.297 -21.516 1 94.38 85 PRO A N 1
ATOM 678 C CA . PRO A 1 85 ? 0.07 -21.906 -21.188 1 94.38 85 PRO A CA 1
ATOM 679 C C . PRO A 1 85 ? 0.174 -21.609 -19.688 1 94.38 85 PRO A C 1
ATOM 681 O O . PRO A 1 85 ? -0.026 -22.516 -18.859 1 94.38 85 PRO A O 1
ATOM 684 N N . TRP A 1 86 ? 0.489 -20.406 -19.422 1 96.44 86 TRP A N 1
ATOM 685 C CA . TRP A 1 86 ? 0.451 -19.922 -18.047 1 96.44 86 TRP A CA 1
ATOM 686 C C . TRP A 1 86 ? -0.974 -19.938 -17.5 1 96.44 86 TRP A C 1
ATOM 688 O O . TRP A 1 86 ? -1.923 -19.625 -18.219 1 96.44 86 TRP A O 1
ATOM 698 N N . THR A 1 87 ? -1.081 -20.266 -16.219 1 95.31 87 THR A N 1
ATOM 699 C CA . THR A 1 87 ? -2.387 -20.328 -15.562 1 95.31 87 THR A CA 1
ATOM 700 C C . THR A 1 87 ? -2.338 -19.656 -14.195 1 95.31 87 THR A C 1
ATOM 702 O O . THR A 1 87 ? -1.384 -19.844 -13.438 1 95.31 87 THR A O 1
ATOM 705 N N . TRP A 1 88 ? -3.379 -18.891 -13.969 1 96.31 88 TRP A N 1
ATOM 706 C CA . TRP A 1 88 ? -3.51 -18.297 -12.648 1 96.31 88 TRP A CA 1
ATOM 707 C C . TRP A 1 88 ? -4.012 -19.312 -11.633 1 96.31 88 TRP A C 1
ATOM 709 O O . TRP A 1 88 ? -4.887 -20.125 -11.938 1 96.31 88 TRP A O 1
ATOM 719 N N . VAL A 1 89 ? -3.561 -19.203 -10.406 1 93.88 89 VAL A N 1
ATOM 720 C CA . VAL A 1 89 ? -3.836 -20.203 -9.383 1 93.88 89 VAL A CA 1
ATOM 721 C C . VAL A 1 89 ? -5.27 -20.031 -8.875 1 93.88 89 VAL A C 1
ATOM 723 O O . VAL A 1 89 ? -5.832 -20.953 -8.281 1 93.88 89 VAL A O 1
ATOM 726 N N . ASP A 1 90 ? -5.844 -18.828 -8.992 1 88.25 90 ASP A N 1
ATOM 727 C CA . ASP A 1 90 ? -7.211 -18.609 -8.523 1 88.25 90 ASP A CA 1
ATOM 728 C C . ASP A 1 90 ? -8.227 -19.062 -9.578 1 88.25 90 ASP A C 1
ATOM 730 O O . ASP A 1 90 ? -9.422 -18.797 -9.445 1 88.25 90 ASP A O 1
ATOM 734 N N . ASN A 1 91 ? -7.793 -19.781 -10.578 1 79.94 91 ASN A N 1
ATOM 735 C CA . ASN A 1 91 ? -8.617 -20.359 -11.625 1 79.94 91 ASN A CA 1
ATOM 736 C C . ASN A 1 91 ? -9.266 -19.297 -12.5 1 79.94 91 ASN A C 1
ATOM 738 O O . ASN A 1 91 ? -10.367 -19.484 -13.016 1 79.94 91 ASN A O 1
ATOM 742 N N . ALA A 1 92 ? -8.75 -18.078 -12.375 1 75 92 ALA A N 1
ATOM 743 C CA . ALA A 1 92 ? -9.266 -17 -13.211 1 75 92 ALA A CA 1
ATOM 744 C C . ALA A 1 92 ? -8.969 -17.25 -14.688 1 75 92 ALA A C 1
ATOM 746 O O . ALA A 1 92 ? -9.367 -16.469 -15.547 1 75 92 ALA A O 1
ATOM 747 N N . GLY A 1 93 ? -8.359 -18.297 -15.086 1 80.5 93 GLY A N 1
ATOM 748 C CA . GLY A 1 93 ? -8.141 -18.641 -16.484 1 80.5 93 GLY A CA 1
ATOM 749 C C . GLY A 1 93 ? -6.715 -18.406 -16.938 1 80.5 93 GLY A C 1
ATOM 750 O O . GLY A 1 93 ? -5.777 -18.531 -16.156 1 80.5 93 GLY A O 1
ATOM 751 N N . HIS A 1 94 ? -6.535 -18.156 -18.281 1 80.88 94 HIS A N 1
ATOM 752 C CA . HIS A 1 94 ? -5.227 -18.109 -18.922 1 80.88 94 HIS A CA 1
ATOM 753 C C . HIS A 1 94 ? -4.945 -16.734 -19.5 1 80.88 94 HIS A C 1
ATOM 755 O O . HIS A 1 94 ? -4.051 -16.562 -20.328 1 80.88 94 HIS A O 1
ATOM 761 N N . ASN A 1 95 ? -5.672 -15.758 -18.984 1 87 95 ASN A N 1
ATOM 762 C CA . ASN A 1 95 ? -5.496 -14.43 -19.562 1 87 95 ASN A CA 1
ATOM 763 C C . ASN A 1 95 ? -4.332 -13.688 -18.922 1 87 95 ASN A C 1
ATOM 765 O O . ASN A 1 95 ? -4.52 -12.953 -17.938 1 87 95 ASN A O 1
ATOM 769 N N . VAL A 1 96 ? -3.17 -13.898 -19.5 1 92.88 96 VAL A N 1
ATOM 770 C CA . VAL A 1 96 ? -1.955 -13.227 -19.062 1 92.88 96 VAL A CA 1
ATOM 771 C C . VAL A 1 96 ? -1.545 -12.172 -20.078 1 92.88 96 VAL A C 1
ATOM 773 O O . VAL A 1 96 ? -1.271 -12.492 -21.25 1 92.88 96 VAL A O 1
ATOM 776 N N . TRP A 1 97 ? -1.479 -10.93 -19.703 1 93.88 97 TRP A N 1
ATOM 777 C CA . TRP A 1 97 ? -1.309 -9.805 -20.625 1 93.88 97 TRP A CA 1
ATOM 778 C C . TRP A 1 97 ? 0.132 -9.305 -20.609 1 93.88 97 TRP A C 1
ATOM 780 O O . TRP A 1 97 ? 0.483 -8.383 -21.344 1 93.88 97 TRP A O 1
ATOM 790 N N . PHE A 1 98 ? 0.959 -9.836 -19.828 1 96 98 PHE A N 1
ATOM 791 C CA . PHE A 1 98 ? 2.367 -9.461 -19.797 1 96 98 PHE A CA 1
ATOM 792 C C . PHE A 1 98 ? 3.256 -10.648 -20.141 1 96 98 PHE A C 1
ATOM 794 O O . PHE A 1 98 ? 2.797 -11.789 -20.156 1 96 98 PHE A O 1
ATOM 801 N N . ASN A 1 99 ? 4.484 -10.367 -20.391 1 95.69 99 ASN A N 1
ATOM 802 C CA . ASN A 1 99 ? 5.457 -11.406 -20.719 1 95.69 99 ASN A CA 1
ATOM 803 C C . ASN A 1 99 ? 6.141 -11.953 -19.469 1 95.69 99 ASN A C 1
ATOM 805 O O . ASN A 1 99 ? 6.488 -11.188 -18.562 1 95.69 99 ASN A O 1
ATOM 809 N N . VAL A 1 100 ? 6.32 -13.258 -19.406 1 97.69 100 VAL A N 1
ATOM 810 C CA . VAL A 1 100 ? 7.113 -13.898 -18.359 1 97.69 100 VAL A CA 1
ATOM 811 C C . VAL A 1 100 ? 8.438 -14.375 -18.938 1 97.69 100 VAL A C 1
ATOM 813 O O . VAL A 1 100 ? 8.469 -15.172 -19.891 1 97.69 100 VAL A O 1
ATOM 816 N N . THR A 1 101 ? 9.461 -13.914 -18.375 1 97.31 101 THR A N 1
ATOM 817 C CA . THR A 1 101 ? 10.773 -14.273 -18.906 1 97.31 101 THR A CA 1
ATOM 818 C C . THR A 1 101 ? 11.266 -15.578 -18.281 1 97.31 101 THR A C 1
ATOM 820 O O . THR A 1 101 ? 10.898 -15.922 -17.156 1 97.31 101 THR A O 1
ATOM 823 N N . GLY A 1 102 ? 12.172 -16.281 -19 1 96.12 102 GLY A N 1
ATOM 824 C CA . GLY A 1 102 ? 12.75 -17.516 -18.516 1 96.12 102 GLY A CA 1
ATOM 825 C C . GLY A 1 102 ? 11.992 -18.75 -18.969 1 96.12 102 GLY A C 1
ATOM 826 O O . GLY A 1 102 ? 10.93 -18.641 -19.578 1 96.12 102 GLY A O 1
ATOM 827 N N . ASP A 1 103 ? 12.539 -19.984 -18.625 1 96.12 103 ASP A N 1
ATOM 828 C CA . ASP A 1 103 ? 11.984 -21.219 -19.172 1 96.12 103 ASP A CA 1
ATOM 829 C C . ASP A 1 103 ? 11.43 -22.109 -18.062 1 96.12 103 ASP A C 1
ATOM 831 O O . ASP A 1 103 ? 11.039 -23.25 -18.297 1 96.12 103 ASP A O 1
ATOM 835 N N . GLU A 1 104 ? 11.352 -21.562 -16.844 1 98.06 104 GLU A N 1
ATOM 836 C CA . GLU A 1 104 ? 10.828 -22.359 -15.734 1 98.06 104 GLU A CA 1
ATOM 837 C C . GLU A 1 104 ? 9.305 -22.25 -15.656 1 98.06 104 GLU A C 1
ATOM 839 O O . GLU A 1 104 ? 8.672 -21.656 -16.531 1 98.06 104 GLU A O 1
ATOM 844 N N . ASP A 1 105 ? 8.719 -22.875 -14.656 1 98.06 105 ASP A N 1
ATOM 845 C CA . ASP A 1 105 ? 7.281 -23.109 -14.734 1 98.06 105 ASP A CA 1
ATOM 846 C C . ASP A 1 105 ? 6.539 -22.312 -13.664 1 98.06 105 ASP A C 1
ATOM 848 O O . ASP A 1 105 ? 5.309 -22.344 -13.602 1 98.06 105 ASP A O 1
ATOM 852 N N . TYR A 1 106 ? 7.254 -21.578 -12.836 1 98.56 106 TYR A N 1
ATOM 853 C CA . TYR A 1 106 ? 6.645 -20.797 -11.766 1 98.56 106 TYR A CA 1
ATOM 854 C C . TYR A 1 106 ? 7.121 -19.344 -11.812 1 98.56 106 TYR A C 1
ATOM 856 O O . TYR A 1 106 ? 8.312 -19.078 -11.977 1 98.56 106 TYR A O 1
ATOM 864 N N . ALA A 1 107 ? 6.191 -18.438 -11.664 1 98.62 107 ALA A N 1
ATOM 865 C CA . ALA A 1 107 ? 6.516 -17.031 -11.938 1 98.62 107 ALA A CA 1
ATOM 866 C C . ALA A 1 107 ? 6.746 -16.266 -10.648 1 98.62 107 ALA A C 1
ATOM 868 O O . ALA A 1 107 ? 6.141 -16.562 -9.617 1 98.62 107 ALA A O 1
ATOM 869 N N . PHE A 1 108 ? 7.621 -15.336 -10.742 1 98.75 108 PHE A N 1
ATOM 870 C CA . PHE A 1 108 ? 7.863 -14.398 -9.656 1 98.75 108 PHE A CA 1
ATOM 871 C C . PHE A 1 108 ? 8.086 -12.992 -10.195 1 98.75 108 PHE A C 1
ATOM 873 O O . PHE A 1 108 ? 8.453 -12.82 -11.359 1 98.75 108 PHE A O 1
ATOM 880 N N . LEU A 1 109 ? 7.762 -12.023 -9.383 1 98.69 109 LEU A N 1
ATOM 881 C CA . LEU A 1 109 ? 7.859 -10.617 -9.758 1 98.69 109 LEU A CA 1
ATOM 882 C C . LEU A 1 109 ? 9.188 -10.016 -9.297 1 98.69 109 LEU A C 1
ATOM 884 O O . LEU A 1 109 ? 9.477 -9.984 -8.102 1 98.69 109 LEU A O 1
ATOM 888 N N . ASN A 1 110 ? 10 -9.656 -10.125 1 96.19 110 ASN A N 1
ATOM 889 C CA . ASN A 1 110 ? 11.18 -8.82 -9.93 1 96.19 110 ASN A CA 1
ATOM 890 C C . ASN A 1 110 ? 11.023 -7.461 -10.602 1 96.19 110 ASN A C 1
ATOM 892 O O . ASN A 1 110 ? 10.016 -6.781 -10.406 1 96.19 110 ASN A O 1
ATOM 896 N N . GLU A 1 111 ? 11.984 -6.922 -11.328 1 92.62 111 GLU A N 1
ATOM 897 C CA . GLU A 1 111 ? 11.75 -5.758 -12.18 1 92.62 111 GLU A CA 1
ATOM 898 C C . GLU A 1 111 ? 10.789 -6.086 -13.32 1 92.62 111 GLU A C 1
ATOM 900 O O . GLU A 1 111 ? 9.906 -5.285 -13.648 1 92.62 111 GLU A O 1
ATOM 905 N N . ARG A 1 112 ? 11.008 -7.219 -13.797 1 95.19 112 ARG A N 1
ATOM 906 C CA . ARG A 1 112 ? 10.086 -7.859 -14.734 1 95.19 112 ARG A CA 1
ATOM 907 C C . ARG A 1 112 ? 9.523 -9.156 -14.148 1 95.19 112 ARG A C 1
ATOM 909 O O . ARG A 1 112 ? 9.953 -9.602 -13.086 1 95.19 112 ARG A O 1
ATOM 916 N N . VAL A 1 113 ? 8.492 -9.672 -14.812 1 98.31 113 VAL A N 1
ATOM 917 C CA . VAL A 1 113 ? 8 -10.977 -14.391 1 98.31 113 VAL A CA 1
ATOM 918 C C . VAL A 1 113 ? 8.883 -12.078 -14.977 1 98.31 113 VAL A C 1
ATOM 920 O O . VAL A 1 113 ? 9.102 -12.125 -16.188 1 98.31 113 VAL A O 1
ATOM 923 N N . SER A 1 114 ? 9.391 -12.883 -14.094 1 98.31 114 SER A N 1
ATOM 924 C CA . SER A 1 114 ? 10.305 -13.945 -14.508 1 98.31 114 SER A CA 1
ATOM 925 C C . SER A 1 114 ? 9.812 -15.305 -14.031 1 98.31 114 SER A C 1
ATOM 927 O O . SER A 1 114 ? 8.82 -15.398 -13.312 1 98.31 114 SER A O 1
ATOM 929 N N . SER A 1 115 ? 10.43 -16.344 -14.508 1 98.19 115 SER A N 1
ATOM 930 C CA . SER A 1 115 ? 10.094 -17.703 -14.102 1 98.19 115 SER A CA 1
ATOM 931 C C . SER A 1 115 ? 11.25 -18.344 -13.328 1 98.19 115 SER A C 1
ATOM 933 O O . SER A 1 115 ? 12.414 -17.984 -13.531 1 98.19 115 SER A O 1
ATOM 935 N N . GLY A 1 116 ? 10.883 -19.141 -12.352 1 97.94 116 GLY A N 1
ATOM 936 C CA . GLY A 1 116 ? 11.891 -19.812 -11.547 1 97.94 116 GLY A CA 1
ATOM 937 C C . GLY A 1 116 ? 11.516 -21.234 -11.188 1 97.94 116 GLY A C 1
ATOM 938 O O . GLY A 1 116 ? 10.375 -21.656 -11.398 1 97.94 116 GLY A O 1
ATOM 939 N N . ARG A 1 117 ? 12.562 -21.953 -10.703 1 97.69 117 ARG A N 1
ATOM 940 C CA . ARG A 1 117 ? 12.336 -23.328 -10.258 1 97.69 117 ARG A CA 1
ATOM 941 C C . ARG A 1 117 ? 11.469 -23.359 -9.008 1 97.69 117 ARG A C 1
ATOM 943 O O . ARG A 1 117 ? 11.641 -22.531 -8.102 1 97.69 117 ARG A O 1
ATOM 950 N N . VAL A 1 118 ? 10.664 -24.391 -8.914 1 97.56 118 VAL A N 1
ATOM 951 C CA . VAL A 1 118 ? 9.633 -24.484 -7.887 1 97.56 118 VAL A CA 1
ATOM 952 C C . VAL A 1 118 ? 10.273 -24.5 -6.504 1 97.56 118 VAL A C 1
ATOM 954 O O . VAL A 1 118 ? 9.695 -24.016 -5.535 1 97.56 118 VAL A O 1
ATOM 957 N N . TYR A 1 119 ? 11.469 -25.047 -6.34 1 97.38 119 TYR A N 1
ATOM 958 C CA . TYR A 1 119 ? 12.055 -25.312 -5.027 1 97.38 119 TYR A CA 1
ATOM 959 C C . TYR A 1 119 ? 12.828 -24.094 -4.531 1 97.38 119 TYR A C 1
ATOM 961 O O . TYR A 1 119 ? 13.305 -24.078 -3.393 1 97.38 119 TYR A O 1
ATOM 969 N N . THR A 1 120 ? 13.023 -23.062 -5.406 1 98.19 120 THR A N 1
ATOM 970 C CA . THR A 1 120 ? 13.734 -21.875 -4.98 1 98.19 120 THR A CA 1
ATOM 971 C C . THR A 1 120 ? 12.953 -21.125 -3.9 1 98.19 120 THR A C 1
ATOM 973 O O . THR A 1 120 ? 11.734 -21 -3.988 1 98.19 120 THR A O 1
ATOM 976 N N . GLU A 1 121 ? 13.656 -20.656 -2.91 1 98.56 121 GLU A N 1
ATOM 977 C CA . GLU A 1 121 ? 13.023 -19.875 -1.849 1 98.56 121 GLU A CA 1
ATOM 978 C C . GLU A 1 121 ? 12.961 -18.391 -2.209 1 98.56 121 GLU A C 1
ATOM 980 O O . GLU A 1 121 ? 13.984 -17.781 -2.531 1 98.56 121 GLU A O 1
ATOM 985 N N . ARG A 1 122 ? 11.797 -17.812 -2.164 1 98.5 122 ARG A N 1
ATOM 986 C CA . ARG A 1 122 ? 11.562 -16.391 -2.43 1 98.5 122 ARG A CA 1
ATOM 987 C C . ARG A 1 122 ? 10.453 -15.844 -1.533 1 98.5 122 ARG A C 1
ATOM 989 O O . ARG A 1 122 ? 9.711 -16.609 -0.913 1 98.5 122 ARG A O 1
ATOM 996 N N . LYS A 1 123 ? 10.477 -14.562 -1.381 1 98.75 123 LYS A N 1
ATOM 997 C CA . LYS A 1 123 ? 9.297 -13.938 -0.79 1 98.75 123 LYS A CA 1
ATOM 998 C C . LYS A 1 123 ? 8.078 -14.102 -1.692 1 98.75 123 LYS A C 1
ATOM 1000 O O . LYS A 1 123 ? 8.195 -14.586 -2.82 1 98.75 123 LYS A O 1
ATOM 1005 N N . TRP A 1 124 ? 6.859 -13.812 -1.139 1 98.88 124 TRP A N 1
ATOM 1006 C CA . TRP A 1 124 ? 5.66 -14.008 -1.952 1 98.88 124 TRP A CA 1
ATOM 1007 C C . TRP A 1 124 ? 4.633 -12.914 -1.671 1 98.88 124 TRP A C 1
ATOM 1009 O O . TRP A 1 124 ? 4.719 -12.219 -0.66 1 98.88 124 TRP A O 1
ATOM 1019 N N . ILE A 1 125 ? 3.713 -12.719 -2.594 1 98.88 125 ILE A N 1
ATOM 1020 C CA . ILE A 1 125 ? 2.611 -11.773 -2.473 1 98.88 125 ILE A CA 1
ATOM 1021 C C . ILE A 1 125 ? 1.279 -12.516 -2.562 1 98.88 125 ILE A C 1
ATOM 1023 O O . ILE A 1 125 ? 1.049 -13.273 -3.504 1 98.88 125 ILE A O 1
ATOM 1027 N N . CYS A 1 126 ? 0.41 -12.266 -1.604 1 98.81 126 CYS A N 1
ATOM 1028 C CA . CYS A 1 126 ? -0.963 -12.758 -1.649 1 98.81 126 CYS A CA 1
ATOM 1029 C C . CYS A 1 126 ? -1.93 -11.641 -2.016 1 98.81 126 CYS A C 1
ATOM 1031 O O . CYS A 1 126 ? -1.634 -10.461 -1.799 1 98.81 126 CYS A O 1
ATOM 1033 N N . SER A 1 127 ? -3.057 -12.039 -2.516 1 97.19 127 SER A N 1
ATOM 1034 C CA . SER A 1 127 ? -4.137 -11.078 -2.693 1 97.19 127 SER A CA 1
ATOM 1035 C C . SER A 1 127 ? -5.496 -11.711 -2.422 1 97.19 127 SER A C 1
ATOM 1037 O O . SER A 1 127 ? -5.668 -12.922 -2.598 1 97.19 127 SER A O 1
ATOM 1039 N N . LYS A 1 128 ? -6.426 -10.953 -1.987 1 94 128 LYS A N 1
ATOM 1040 C CA . LYS A 1 128 ? -7.836 -11.289 -1.816 1 94 128 LYS A CA 1
ATOM 1041 C C . LYS A 1 128 ? -8.727 -10.062 -2.002 1 94 128 LYS A C 1
ATOM 1043 O O . LYS A 1 128 ? -8.25 -8.93 -1.896 1 94 128 LYS A O 1
ATOM 1048 N N . PRO A 1 129 ? -9.977 -10.336 -2.354 1 88.88 129 PRO A N 1
ATOM 1049 C CA . PRO A 1 129 ? -10.875 -9.18 -2.479 1 88.88 129 PRO A CA 1
ATOM 1050 C C . PRO A 1 129 ? -11.023 -8.406 -1.171 1 88.88 129 PRO A C 1
ATOM 1052 O O . PRO A 1 129 ? -11 -9 -0.09 1 88.88 129 PRO A O 1
ATOM 1055 N N . ASN A 1 130 ? -11.047 -7.094 -1.285 1 81.25 130 ASN A N 1
ATOM 1056 C CA . ASN A 1 130 ? -11.359 -6.234 -0.145 1 81.25 130 ASN A CA 1
ATOM 1057 C C . ASN A 1 130 ? -12.852 -6.234 0.169 1 81.25 130 ASN A C 1
ATOM 1059 O O . ASN A 1 130 ? -13.602 -5.434 -0.384 1 81.25 130 ASN A O 1
ATOM 1063 N N . ASN A 1 131 ? -13.562 -7.391 0.546 1 64.06 131 ASN A N 1
ATOM 1064 C CA . ASN A 1 131 ? -15 -7.602 0.708 1 64.06 131 ASN A CA 1
ATOM 1065 C C . ASN A 1 131 ? -15.562 -6.762 1.853 1 64.06 131 ASN A C 1
ATOM 1067 O O . ASN A 1 131 ? -16.609 -7.094 2.412 1 64.06 131 ASN A O 1
ATOM 1071 N N . TYR A 1 132 ? -15.094 -5.723 2.252 1 51.47 132 TYR A N 1
ATOM 1072 C CA . TYR A 1 132 ? -15.859 -5.121 3.338 1 51.47 132 TYR A CA 1
ATOM 1073 C C . TYR A 1 132 ? -17.328 -4.961 2.947 1 51.47 132 TYR A C 1
ATOM 1075 O O . TYR A 1 132 ? -17.641 -4.262 1.983 1 51.47 132 TYR A O 1
ATOM 1083 N N . ILE A 1 133 ? -18 -6.062 2.939 1 49.78 133 ILE A N 1
ATOM 1084 C CA . ILE A 1 133 ? -19.453 -6.055 2.74 1 49.78 133 ILE A CA 1
ATOM 1085 C C . ILE A 1 133 ? -20.109 -5.215 3.826 1 49.78 133 ILE A C 1
ATOM 1087 O O . ILE A 1 133 ? -19.891 -5.438 5.02 1 49.78 133 ILE A O 1
ATOM 1091 N N . ASP A 1 134 ? -20.391 -4.074 3.438 1 48.5 134 ASP A N 1
ATOM 1092 C CA . ASP A 1 134 ? -21.312 -3.299 4.25 1 48.5 134 ASP A CA 1
ATOM 1093 C C . ASP A 1 134 ? -22.562 -4.117 4.598 1 48.5 134 ASP A C 1
ATOM 1095 O O . ASP A 1 134 ? -23.359 -4.449 3.719 1 48.5 134 ASP A O 1
ATOM 1099 N N . LYS A 1 135 ? -22.484 -5.211 5.418 1 46.91 135 LYS A N 1
ATOM 1100 C CA . LYS A 1 135 ? -23.781 -5.789 5.781 1 46.91 135 LYS A CA 1
ATOM 1101 C C . LYS A 1 135 ? -24.656 -4.766 6.492 1 46.91 135 LYS A C 1
ATOM 1103 O O . LYS A 1 135 ? -24.281 -4.238 7.539 1 46.91 135 LYS A O 1
ATOM 1108 N N . CYS A 1 136 ? -25.203 -3.975 5.695 1 51.34 136 CYS A N 1
ATOM 1109 C CA . CYS A 1 136 ? -26.234 -3.148 6.293 1 51.34 136 CYS A CA 1
ATOM 1110 C C . CYS A 1 136 ? -27.312 -4.012 6.957 1 51.34 136 CYS A C 1
ATOM 1112 O O . CYS A 1 136 ? -28 -4.781 6.285 1 51.34 136 CYS A O 1
ATOM 1114 N N . GLN A 1 137 ? -26.922 -4.727 7.984 1 45.94 137 GLN A N 1
ATOM 1115 C CA . GLN A 1 137 ? -27.938 -5.535 8.648 1 45.94 137 GLN A CA 1
ATOM 1116 C C . GLN A 1 137 ? -29.078 -4.664 9.195 1 45.94 137 GLN A C 1
ATOM 1118 O O . GLN A 1 137 ? -28.828 -3.74 9.969 1 45.94 137 GLN A O 1
ATOM 1123 N N . ILE A 1 138 ? -30.047 -4.492 8.398 1 45.19 138 ILE A N 1
ATOM 1124 C CA . ILE A 1 138 ? -31.312 -3.973 8.891 1 45.19 138 ILE A CA 1
ATOM 1125 C C . ILE A 1 138 ? -31.891 -4.934 9.93 1 45.19 138 ILE A C 1
ATOM 1127 O O . ILE A 1 138 ? -32.125 -6.109 9.641 1 45.19 138 ILE A O 1
ATOM 1131 N N . HIS A 1 139 ? -31.438 -4.789 11.109 1 41 139 HIS A N 1
ATOM 1132 C CA . HIS A 1 139 ? -32.156 -5.594 12.094 1 41 139 HIS A CA 1
ATOM 1133 C C . HIS A 1 139 ? -33.594 -5.117 12.242 1 41 139 HIS A C 1
ATOM 1135 O O . HIS A 1 139 ? -33.844 -3.979 12.656 1 41 139 HIS A O 1
ATOM 1141 N N . LEU A 1 140 ? -34.438 -5.605 11.406 1 40.56 140 LEU A N 1
ATOM 1142 C CA . LEU A 1 140 ? -35.875 -5.438 11.648 1 40.56 140 LEU A CA 1
ATOM 1143 C C . LEU A 1 140 ? -36.281 -6.043 12.992 1 40.56 140 LEU A C 1
ATOM 1145 O O . LEU A 1 140 ? -35.938 -7.191 13.281 1 40.56 140 LEU A O 1
ATOM 1149 N N . LYS A 1 141 ? -36.375 -5.211 13.984 1 38.69 141 LYS A N 1
ATOM 1150 C CA . LYS A 1 141 ? -36.969 -5.762 15.195 1 38.69 141 LYS A CA 1
ATOM 1151 C C . LYS A 1 141 ? -38.188 -6.617 14.859 1 38.69 141 LYS A C 1
ATOM 1153 O O . LYS A 1 141 ? -39.031 -6.223 14.047 1 38.69 141 LYS A O 1
ATOM 1158 N N . PRO A 1 142 ? -38.031 -7.859 15.242 1 40.75 142 PRO A N 1
ATOM 1159 C CA . PRO A 1 142 ? -39.25 -8.625 15.125 1 40.75 142 PRO A CA 1
ATOM 1160 C C . PRO A 1 142 ? -40.469 -7.879 15.68 1 40.75 142 PRO A C 1
ATOM 1162 O O . PRO A 1 142 ? -40.344 -7.117 16.641 1 40.75 142 PRO A O 1
ATOM 1165 N N . SER A 1 143 ? -41.594 -7.742 14.836 1 39.47 143 SER A N 1
ATOM 1166 C CA . SER A 1 143 ? -42.844 -7.395 15.477 1 39.47 143 SER A CA 1
ATOM 1167 C C . SER A 1 143 ? -43.125 -8.297 16.672 1 39.47 143 SER A C 1
ATOM 1169 O O . SER A 1 143 ? -42.844 -9.492 16.641 1 39.47 143 SER A O 1
ATOM 1171 N N . SER B 1 1 ? -51.156 -9.797 3.018 1 33.34 1 SER B N 1
ATOM 1172 C CA . SER B 1 1 ? -50.062 -9.141 3.729 1 33.34 1 SER B CA 1
ATOM 1173 C C . SER B 1 1 ? -48.812 -9.102 2.883 1 33.34 1 SER B C 1
ATOM 1175 O O . SER B 1 1 ? -48.156 -10.125 2.682 1 33.34 1 SER B O 1
ATOM 1177 N N . SER B 1 2 ? -48.75 -8.266 1.783 1 34.66 2 SER B N 1
ATOM 1178 C CA . SER B 1 2 ? -47.75 -8.117 0.732 1 34.66 2 SER B CA 1
ATOM 1179 C C . SER B 1 2 ? -46.438 -7.656 1.305 1 34.66 2 SER B C 1
ATOM 1181 O O . SER B 1 2 ? -46.344 -6.605 1.942 1 34.66 2 SER B O 1
ATOM 1183 N N . GLY B 1 3 ? -45.656 -8.555 1.78 1 35.88 3 GLY B N 1
ATOM 1184 C CA . GLY B 1 3 ? -44.375 -8.297 2.383 1 35.88 3 GLY B CA 1
ATOM 1185 C C . GLY B 1 3 ? -43.5 -7.352 1.564 1 35.88 3 GLY B C 1
ATOM 1186 O O . GLY B 1 3 ? -43.25 -7.594 0.382 1 35.88 3 GLY B O 1
ATOM 1187 N N . LYS B 1 4 ? -43.75 -6.016 1.732 1 42 4 LYS B N 1
ATOM 1188 C CA . LYS B 1 4 ? -42.938 -4.941 1.179 1 42 4 LYS B CA 1
ATOM 1189 C C . LYS B 1 4 ? -41.469 -5.316 1.198 1 42 4 LYS B C 1
ATOM 1191 O O . LYS B 1 4 ? -40.875 -5.551 2.266 1 42 4 LYS B O 1
ATOM 1196 N N . GLU B 1 5 ? -41 -6.109 0.228 1 44.16 5 GLU B N 1
ATOM 1197 C CA . GLU B 1 5 ? -39.594 -6.434 0.069 1 44.16 5 GLU B CA 1
ATOM 1198 C C . GLU B 1 5 ? -38.75 -5.176 0.126 1 44.16 5 GLU B C 1
ATOM 1200 O O . GLU B 1 5 ? -39.031 -4.184 -0.54 1 44.16 5 GLU B O 1
ATOM 1205 N N . LEU B 1 6 ? -38.281 -4.836 1.288 1 45.38 6 LEU B N 1
ATOM 1206 C CA . LEU B 1 6 ? -37.312 -3.748 1.385 1 45.38 6 LEU B CA 1
ATOM 1207 C C . LEU B 1 6 ? -36.375 -3.766 0.198 1 45.38 6 LEU B C 1
ATOM 1209 O O . LEU B 1 6 ? -35.906 -4.832 -0.231 1 45.38 6 LEU B O 1
ATOM 1213 N N . PRO B 1 7 ? -36.531 -2.762 -0.709 1 45.25 7 PRO B N 1
ATOM 1214 C CA . PRO B 1 7 ? -35.625 -2.736 -1.87 1 45.25 7 PRO B CA 1
ATOM 1215 C C . PRO B 1 7 ? -34.188 -3.094 -1.514 1 45.25 7 PRO B C 1
ATOM 1217 O O . PRO B 1 7 ? -33.781 -2.936 -0.362 1 45.25 7 PRO B O 1
ATOM 1220 N N . ALA B 1 8 ? -33.469 -3.828 -2.328 1 45.41 8 ALA B N 1
ATOM 1221 C CA . ALA B 1 8 ? -32.094 -4.285 -2.207 1 45.41 8 ALA B CA 1
ATOM 1222 C C . ALA B 1 8 ? -31.156 -3.123 -1.87 1 45.41 8 ALA B C 1
ATOM 1224 O O . ALA B 1 8 ? -31.312 -2.021 -2.402 1 45.41 8 ALA B O 1
ATOM 1225 N N . PRO B 1 9 ? -30.516 -3.029 -0.725 1 44.59 9 PRO B N 1
ATOM 1226 C CA . PRO B 1 9 ? -29.562 -1.965 -0.4 1 44.59 9 PRO B CA 1
ATOM 1227 C C . PRO B 1 9 ? -28.641 -1.626 -1.564 1 44.59 9 PRO B C 1
ATOM 1229 O O . PRO B 1 9 ? -28.297 -2.502 -2.367 1 44.59 9 PRO B O 1
ATOM 1232 N N . GLU B 1 10 ? -28.906 -0.512 -2.316 1 47.59 10 GLU B N 1
ATOM 1233 C CA . GLU B 1 10 ? -27.953 -0.028 -3.32 1 47.59 10 GLU B CA 1
ATOM 1234 C C . GLU B 1 10 ? -26.516 -0.278 -2.887 1 47.59 10 GLU B C 1
ATOM 1236 O O . GLU B 1 10 ? -26.188 -0.138 -1.707 1 47.59 10 GLU B O 1
ATOM 1241 N N . ARG B 1 11 ? -25.812 -1.124 -3.666 1 44.66 11 ARG B N 1
ATOM 1242 C CA . ARG B 1 11 ? -24.391 -1.402 -3.453 1 44.66 11 ARG B CA 1
ATOM 1243 C C . ARG B 1 11 ? -23.609 -0.114 -3.221 1 44.66 11 ARG B C 1
ATOM 1245 O O . ARG B 1 11 ? -23.688 0.82 -4.023 1 44.66 11 ARG B O 1
ATOM 1252 N N . LEU B 1 12 ? -23.672 0.589 -2.1 1 47.28 12 LEU B N 1
ATOM 1253 C CA . LEU B 1 12 ? -22.781 1.702 -1.78 1 47.28 12 LEU B CA 1
ATOM 1254 C C . LEU B 1 12 ? -21.391 1.489 -2.387 1 47.28 12 LEU B C 1
ATOM 1256 O O . LEU B 1 12 ? -20.938 0.351 -2.523 1 47.28 12 LEU B O 1
ATOM 1260 N N . PRO B 1 13 ? -20.938 2.58 -3.016 1 48.5 13 PRO B N 1
ATOM 1261 C CA . PRO B 1 13 ? -19.609 2.523 -3.6 1 48.5 13 PRO B CA 1
ATOM 1262 C C . PRO B 1 13 ? -18.594 1.828 -2.691 1 48.5 13 PRO B C 1
ATOM 1264 O O . PRO B 1 13 ? -18.75 1.835 -1.468 1 48.5 13 PRO B O 1
ATOM 1267 N N . SER B 1 14 ? -17.906 0.788 -3.115 1 51.59 14 SER B N 1
ATOM 1268 C CA . SER B 1 14 ? -16.891 -0.09 -2.525 1 51.59 14 SER B CA 1
ATOM 1269 C C . SER B 1 14 ? -15.906 0.696 -1.673 1 51.59 14 SER B C 1
ATOM 1271 O O . SER B 1 14 ? -15.641 1.869 -1.944 1 51.59 14 SER B O 1
ATOM 1273 N N . ALA B 1 15 ? -15.711 0.423 -0.363 1 59.81 15 ALA B N 1
ATOM 1274 C CA . ALA B 1 15 ? -14.828 0.692 0.767 1 59.81 15 ALA B CA 1
ATOM 1275 C C . ALA B 1 15 ? -13.375 0.833 0.308 1 59.81 15 ALA B C 1
ATOM 1277 O O . ALA B 1 15 ? -12.453 0.775 1.122 1 59.81 15 ALA B O 1
ATOM 1278 N N . ALA B 1 16 ? -13.227 1.316 -1.064 1 75.25 16 ALA B N 1
ATOM 1279 C CA . ALA B 1 16 ? -11.836 1.332 -1.493 1 75.25 16 ALA B CA 1
ATOM 1280 C C . ALA B 1 16 ? -11.305 2.76 -1.572 1 75.25 16 ALA B C 1
ATOM 1282 O O . ALA B 1 16 ? -12.062 3.703 -1.783 1 75.25 16 ALA B O 1
ATOM 1283 N N . CYS B 1 17 ? -10.008 2.949 -1.202 1 88.62 17 CYS B N 1
ATOM 1284 C CA . CYS B 1 17 ? -9.32 4.219 -1.387 1 88.62 17 CYS B CA 1
ATOM 1285 C C . CYS B 1 17 ? -9.461 4.715 -2.822 1 88.62 17 CYS B C 1
ATOM 1287 O O . CYS B 1 17 ? -9.656 3.916 -3.74 1 88.62 17 CYS B O 1
ATOM 1289 N N . PRO B 1 18 ? -9.547 6.031 -2.982 1 89.62 18 PRO B N 1
ATOM 1290 C CA . PRO B 1 18 ? -9.594 6.562 -4.348 1 89.62 18 PRO B CA 1
ATOM 1291 C C . PRO B 1 18 ? -8.523 5.949 -5.254 1 89.62 18 PRO B C 1
ATOM 1293 O O . PRO B 1 18 ? -7.52 5.43 -4.766 1 89.62 18 PRO B O 1
ATOM 1296 N N . GLU B 1 19 ? -8.828 6.035 -6.523 1 89.12 19 GLU B N 1
ATOM 1297 C CA . GLU B 1 19 ? -7.848 5.539 -7.484 1 89.12 19 GLU B CA 1
ATOM 1298 C C . GLU B 1 19 ? -6.477 6.172 -7.25 1 89.12 19 GLU B C 1
ATOM 1300 O O . GLU B 1 19 ? -6.371 7.383 -7.059 1 89.12 19 GLU B O 1
ATOM 1305 N N . GLY B 1 20 ? -5.465 5.344 -7.242 1 91.5 20 GLY B N 1
ATOM 1306 C CA . GLY B 1 20 ? -4.105 5.84 -7.086 1 91.5 20 GLY B CA 1
ATOM 1307 C C . GLY B 1 20 ? -3.67 5.945 -5.637 1 91.5 20 GLY B C 1
ATOM 1308 O O . GLY B 1 20 ? -2.498 6.203 -5.352 1 91.5 20 GLY B O 1
ATOM 1309 N N . TRP B 1 21 ? -4.629 5.816 -4.762 1 95.12 21 TRP B N 1
ATOM 1310 C CA . TRP B 1 21 ? -4.316 5.832 -3.336 1 95.12 21 TRP B CA 1
ATOM 1311 C C . TRP B 1 21 ? -4.176 4.414 -2.791 1 95.12 21 TRP B C 1
ATOM 1313 O O . TRP B 1 21 ? -4.793 3.48 -3.309 1 95.12 21 TRP B O 1
ATOM 1323 N N . ILE B 1 22 ? -3.389 4.348 -1.772 1 95.12 22 ILE B N 1
ATOM 1324 C CA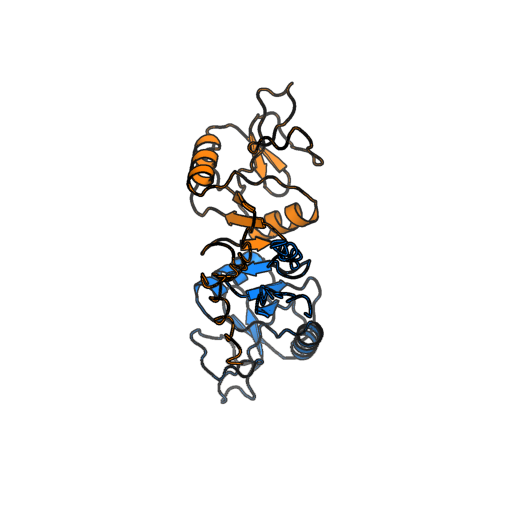 . ILE B 1 22 ? -3.102 3.055 -1.159 1 95.12 22 ILE B CA 1
ATOM 1325 C C . ILE B 1 22 ? -3.773 2.971 0.209 1 95.12 22 ILE B C 1
ATOM 1327 O O . ILE B 1 22 ? -3.668 3.896 1.018 1 95.12 22 ILE B O 1
ATOM 1331 N N . GLY B 1 23 ? -4.496 1.856 0.416 1 93.06 23 GLY B N 1
ATOM 1332 C CA . GLY B 1 23 ? -5.156 1.683 1.699 1 93.06 23 GLY B CA 1
ATOM 1333 C C . GLY B 1 23 ? -4.297 0.965 2.723 1 93.06 23 GLY B C 1
ATOM 1334 O O . GLY B 1 23 ? -3.619 -0.012 2.395 1 93.06 23 GLY B O 1
ATOM 1335 N N . PHE B 1 24 ? -4.23 1.483 3.902 1 93 24 PHE B N 1
ATOM 1336 C CA . PHE B 1 24 ? -3.588 0.855 5.051 1 93 24 PHE B CA 1
ATOM 1337 C C . PHE B 1 24 ? -4.387 1.111 6.324 1 93 24 PHE B C 1
ATOM 1339 O O . PHE B 1 24 ? -4.527 2.258 6.758 1 93 24 PHE B O 1
ATOM 1346 N N . ARG B 1 25 ? -4.961 0.021 6.781 1 88.44 25 ARG B N 1
ATOM 1347 C CA . ARG B 1 25 ? -5.867 0.143 7.918 1 88.44 25 ARG B CA 1
ATOM 1348 C C . ARG B 1 25 ? -7 1.117 7.609 1 88.44 25 ARG B C 1
ATOM 1350 O O . ARG B 1 25 ? -7.723 0.946 6.629 1 88.44 25 ARG B O 1
ATOM 1357 N N . SER B 1 26 ? -7.25 2.09 8.328 1 86.44 26 SER B N 1
ATOM 1358 C CA . SER B 1 26 ? -8.406 2.965 8.156 1 86.44 26 SER B CA 1
ATOM 1359 C C . SER B 1 26 ? -8.023 4.234 7.398 1 86.44 26 SER B C 1
ATOM 1361 O O . SER B 1 26 ? -8.773 5.211 7.398 1 86.44 26 SER B O 1
ATOM 1363 N N . LYS B 1 27 ? -6.859 4.199 6.719 1 92.44 27 LYS B N 1
ATOM 1364 C CA . LYS B 1 27 ? -6.406 5.395 6.02 1 92.44 27 LYS B CA 1
ATOM 1365 C C . LYS B 1 27 ? -6.066 5.086 4.562 1 92.44 27 LYS B C 1
ATOM 1367 O O . LYS B 1 27 ? -5.734 3.945 4.227 1 92.44 27 LYS B O 1
ATOM 1372 N N . CYS B 1 28 ? -6.18 6.074 3.789 1 94.94 28 CYS B N 1
ATOM 1373 C CA . CYS B 1 28 ? -5.691 6.086 2.414 1 94.94 28 CYS B CA 1
ATOM 1374 C C . CYS B 1 28 ? -4.484 7.004 2.273 1 94.94 28 CYS B C 1
ATOM 1376 O O . CYS B 1 28 ? -4.445 8.086 2.865 1 94.94 28 CYS B O 1
ATOM 1378 N N . PHE B 1 29 ? -3.537 6.602 1.464 1 97.56 29 PHE B N 1
ATOM 1379 C CA . PHE B 1 29 ? -2.291 7.344 1.317 1 97.56 29 PHE B CA 1
ATOM 1380 C C . PHE B 1 29 ? -1.992 7.617 -0.153 1 97.56 29 PHE B C 1
ATOM 1382 O O . PHE B 1 29 ? -2.199 6.75 -1.004 1 97.56 29 PHE B O 1
ATOM 1389 N N . TYR B 1 30 ? -1.574 8.805 -0.42 1 98.06 30 TYR B N 1
ATOM 1390 C CA . TYR B 1 30 ? -1.105 9.203 -1.743 1 98.06 30 TYR B CA 1
ATOM 1391 C C . TYR B 1 30 ? 0.392 9.484 -1.729 1 98.06 30 TYR B C 1
ATOM 1393 O O . TYR B 1 30 ? 0.885 10.211 -0.863 1 98.06 30 TYR B O 1
ATOM 1401 N N . PHE B 1 31 ? 1.107 8.875 -2.617 1 98.44 31 PHE B N 1
ATOM 1402 C CA . PHE B 1 31 ? 2.531 9.125 -2.814 1 98.44 31 PHE B CA 1
ATOM 1403 C C . PHE B 1 31 ? 2.773 9.867 -4.121 1 98.44 31 PHE B C 1
ATOM 1405 O O . PHE B 1 31 ? 2.455 9.359 -5.199 1 98.44 31 PHE B O 1
ATOM 1412 N N . SER B 1 32 ? 3.42 11.023 -4.039 1 98.25 32 SER B N 1
ATOM 1413 C CA . SER B 1 32 ? 3.588 11.844 -5.234 1 98.25 32 SER B CA 1
ATOM 1414 C C . SER B 1 32 ? 4.699 11.305 -6.125 1 98.25 32 SER B C 1
ATOM 1416 O O . SER B 1 32 ? 5.676 10.734 -5.633 1 98.25 32 SER B O 1
ATOM 1418 N N . ASP B 1 33 ? 4.547 11.5 -7.441 1 95.44 33 ASP B N 1
ATOM 1419 C CA . ASP B 1 33 ? 5.656 11.289 -8.367 1 95.44 33 ASP B CA 1
ATOM 1420 C C . ASP B 1 33 ? 6.434 12.578 -8.602 1 95.44 33 ASP B C 1
ATOM 1422 O O . ASP B 1 33 ? 7.66 12.555 -8.734 1 95.44 33 ASP B O 1
ATOM 1426 N N . ASP B 1 34 ? 5.691 13.703 -8.531 1 97.38 34 ASP B N 1
ATOM 1427 C CA . ASP B 1 34 ? 6.289 15.023 -8.719 1 97.38 34 ASP B CA 1
ATOM 1428 C C . ASP B 1 34 ? 6.906 15.539 -7.418 1 97.38 34 ASP B C 1
ATOM 1430 O O . ASP B 1 34 ? 6.734 14.93 -6.359 1 97.38 34 ASP B O 1
ATOM 1434 N N . THR B 1 35 ? 7.672 16.641 -7.531 1 98.69 35 THR B N 1
ATOM 1435 C CA . THR B 1 35 ? 8.281 17.266 -6.367 1 98.69 35 THR B CA 1
ATOM 1436 C C . THR B 1 35 ? 7.723 18.672 -6.16 1 98.69 35 THR B C 1
ATOM 1438 O O . THR B 1 35 ? 7.383 19.359 -7.125 1 98.69 35 THR B O 1
ATOM 1441 N N . ARG B 1 36 ? 7.586 19.047 -4.934 1 98.75 36 ARG B N 1
ATOM 1442 C CA . ARG B 1 36 ? 7.176 20.375 -4.508 1 98.75 36 ARG B CA 1
ATOM 1443 C C . ARG B 1 36 ? 7.816 20.75 -3.178 1 98.75 36 ARG B C 1
ATOM 1445 O O . ARG B 1 36 ? 8.43 19.906 -2.52 1 98.75 36 ARG B O 1
ATOM 1452 N N . ASN B 1 37 ? 7.742 22.047 -2.891 1 98.75 37 ASN B N 1
ATOM 1453 C CA . ASN B 1 37 ? 8.117 22.406 -1.529 1 98.75 37 ASN B CA 1
ATOM 1454 C C . ASN B 1 37 ? 7.039 22.016 -0.525 1 98.75 37 ASN B C 1
ATOM 1456 O O . ASN B 1 37 ? 5.957 21.562 -0.912 1 98.75 37 ASN B O 1
ATOM 1460 N N . TRP B 1 38 ? 7.324 22.188 0.711 1 98.69 38 TRP B N 1
ATOM 1461 C CA . TRP B 1 38 ? 6.441 21.672 1.754 1 98.69 38 TRP B CA 1
ATOM 1462 C C . TRP B 1 38 ? 5.07 22.344 1.682 1 98.69 38 TRP B C 1
ATOM 1464 O O . TRP B 1 38 ? 4.043 21.656 1.74 1 98.69 38 TRP B O 1
ATOM 1474 N N . THR B 1 39 ? 5.055 23.656 1.536 1 98.5 39 THR B N 1
ATOM 1475 C CA . THR B 1 39 ? 3.816 24.422 1.531 1 98.5 39 THR B CA 1
ATOM 1476 C C . THR B 1 39 ? 2.934 24.031 0.352 1 98.5 39 THR B C 1
ATOM 1478 O O . THR B 1 39 ? 1.735 23.781 0.519 1 98.5 39 THR B O 1
ATOM 1481 N N . SER B 1 40 ? 3.496 23.906 -0.803 1 98.81 40 SER B N 1
ATOM 1482 C CA . SER B 1 40 ? 2.758 23.516 -1.998 1 98.81 40 SER B CA 1
ATOM 1483 C C . SER B 1 40 ? 2.256 22.078 -1.889 1 98.81 40 SER B C 1
ATOM 1485 O O . SER B 1 40 ? 1.2 21.734 -2.428 1 98.81 40 SER B O 1
ATOM 1487 N N . SER B 1 41 ? 3.02 21.234 -1.263 1 98.81 41 SER B N 1
ATOM 1488 C CA . SER B 1 41 ? 2.617 19.844 -1.052 1 98.81 41 SER B CA 1
ATOM 1489 C C . SER B 1 41 ? 1.38 19.75 -0.166 1 98.81 41 SER B C 1
ATOM 1491 O O . SER B 1 41 ? 0.46 18.984 -0.451 1 98.81 41 SER B O 1
ATOM 1493 N N . GLN B 1 42 ? 1.41 20.594 0.896 1 98.5 42 GLN B N 1
ATOM 1494 C CA . GLN B 1 42 ? 0.232 20.641 1.757 1 98.5 42 GLN B CA 1
ATOM 1495 C C . GLN B 1 42 ? -0.981 21.172 1.001 1 98.5 42 GLN B C 1
ATOM 1497 O O . GLN B 1 42 ? -2.102 20.703 1.198 1 98.5 42 GLN B O 1
ATOM 1502 N N . GLN B 1 43 ? -0.784 22.141 0.204 1 98.62 43 GLN B N 1
ATOM 1503 C CA . GLN B 1 43 ? -1.873 22.672 -0.608 1 98.62 43 GLN B CA 1
ATOM 1504 C C . GLN B 1 43 ? -2.441 21.594 -1.535 1 98.62 43 GLN B C 1
ATOM 1506 O O . GLN B 1 43 ? -3.658 21.5 -1.712 1 98.62 43 GLN B O 1
ATOM 1511 N N . PHE B 1 44 ? -1.645 20.812 -2.127 1 98.69 44 PHE B N 1
ATOM 1512 C CA . PHE B 1 44 ? -2.094 19.719 -2.977 1 98.69 44 PHE B CA 1
ATOM 1513 C C . PHE B 1 44 ? -2.961 18.75 -2.186 1 98.69 44 PHE B C 1
ATOM 1515 O O . PHE B 1 44 ? -4.059 18.391 -2.619 1 98.69 44 PHE B O 1
ATOM 1522 N N . CYS B 1 45 ? -2.373 18.297 -1.036 1 98.75 45 CYS B N 1
ATOM 1523 C CA . CYS B 1 45 ? -3.119 17.344 -0.228 1 98.75 45 CYS B CA 1
ATOM 1524 C C . CYS B 1 45 ? -4.477 17.906 0.177 1 98.75 45 CYS B C 1
ATOM 1526 O O . CYS B 1 45 ? -5.484 17.203 0.14 1 98.75 45 CYS B O 1
ATOM 1528 N N . ALA B 1 46 ? -4.535 19.172 0.517 1 98 46 ALA B N 1
ATOM 1529 C CA . ALA B 1 46 ? -5.785 19.828 0.895 1 98 46 ALA B CA 1
ATOM 1530 C C . ALA B 1 46 ? -6.777 19.812 -0.262 1 98 46 ALA B C 1
ATOM 1532 O O . ALA B 1 46 ? -7.98 19.641 -0.055 1 98 46 ALA B O 1
ATOM 1533 N N . SER B 1 47 ? -6.324 19.984 -1.424 1 98.19 47 SER B N 1
ATOM 1534 C CA . SER B 1 47 ? -7.188 19.969 -2.6 1 98.19 47 SER B CA 1
ATOM 1535 C C . SER B 1 47 ? -7.805 18.594 -2.826 1 98.19 47 SER B C 1
ATOM 1537 O O . SER B 1 47 ? -8.82 18.469 -3.516 1 98.19 47 SER B O 1
ATOM 1539 N N . GLU B 1 48 ? -7.184 17.562 -2.281 1 97 48 GLU B N 1
ATOM 1540 C CA . GLU B 1 48 ? -7.695 16.203 -2.344 1 97 48 GLU B CA 1
ATOM 1541 C C . GLU B 1 48 ? -8.461 15.836 -1.072 1 97 48 GLU B C 1
ATOM 1543 O O . GLU B 1 48 ? -8.664 14.656 -0.781 1 97 48 GLU B O 1
ATOM 1548 N N . LYS B 1 49 ? -8.852 16.891 -0.333 1 95.69 49 LYS B N 1
ATOM 1549 C CA . LYS B 1 49 ? -9.547 16.703 0.938 1 95.69 49 LYS B CA 1
ATOM 1550 C C . LYS B 1 49 ? -8.742 15.812 1.878 1 95.69 49 LYS B C 1
ATOM 1552 O O . LYS B 1 49 ? -9.305 14.93 2.535 1 95.69 49 LYS B O 1
ATOM 1557 N N . ALA B 1 50 ? -7.504 15.977 1.831 1 97.31 50 ALA B N 1
ATOM 1558 C CA . ALA B 1 50 ? -6.531 15.258 2.654 1 97.31 50 ALA B CA 1
ATOM 1559 C C . ALA B 1 50 ? -5.523 16.219 3.27 1 97.31 50 ALA B C 1
ATOM 1561 O O . ALA B 1 50 ? -5.715 17.438 3.232 1 97.31 50 ALA B O 1
ATOM 1562 N N . ASN B 1 51 ? -4.535 15.727 3.943 1 98.31 51 ASN B N 1
ATOM 1563 C CA . ASN B 1 51 ? -3.395 16.469 4.484 1 98.31 51 ASN B CA 1
ATOM 1564 C C . ASN B 1 51 ? -2.086 15.711 4.254 1 98.31 51 ASN B C 1
ATOM 1566 O O . ASN B 1 51 ? -2.094 14.5 4.008 1 98.31 51 ASN B O 1
ATOM 1570 N N . LEU B 1 52 ? -0.992 16.469 4.301 1 98.75 52 LEU B N 1
ATOM 1571 C CA . LEU B 1 52 ? 0.259 15.742 4.488 1 98.75 52 LEU B CA 1
ATOM 1572 C C . LEU B 1 52 ? 0.153 14.766 5.652 1 98.75 52 LEU B C 1
ATOM 1574 O O . LEU B 1 52 ? -0.443 15.086 6.684 1 98.75 52 LEU B O 1
ATOM 1578 N N . VAL B 1 53 ? 0.726 13.617 5.512 1 98.06 53 VAL B N 1
ATOM 1579 C CA . VAL B 1 53 ? 0.407 12.453 6.324 1 98.06 53 VAL B CA 1
ATOM 1580 C C . VAL B 1 53 ? 0.783 12.719 7.781 1 98.06 53 VAL B C 1
ATOM 1582 O O . VAL B 1 53 ? 1.846 13.281 8.062 1 98.06 53 VAL B O 1
ATOM 1585 N N . HIS B 1 54 ? -0.132 12.398 8.594 1 96.25 54 HIS B N 1
ATOM 1586 C CA . HIS B 1 54 ? 0.069 12.25 10.031 1 96.25 54 HIS B CA 1
ATOM 1587 C C . HIS B 1 54 ? 0.387 10.805 10.398 1 96.25 54 HIS B C 1
ATOM 1589 O O . HIS B 1 54 ? -0.448 9.914 10.219 1 96.25 54 HIS B O 1
ATOM 1595 N N . ILE B 1 55 ? 1.587 10.531 10.891 1 95.88 55 ILE B N 1
ATOM 1596 C CA . ILE B 1 55 ? 2.008 9.164 11.172 1 95.88 55 ILE B CA 1
ATOM 1597 C C . ILE B 1 55 ? 1.604 8.789 12.602 1 95.88 55 ILE B C 1
ATOM 1599 O O . ILE B 1 55 ? 2.15 9.328 13.57 1 95.88 55 ILE B O 1
ATOM 1603 N N . ASP B 1 56 ? 0.781 7.812 12.688 1 92.06 56 ASP B N 1
ATOM 1604 C CA . ASP B 1 56 ? 0.112 7.57 13.961 1 92.06 56 ASP B CA 1
ATOM 1605 C C . ASP B 1 56 ? 0.758 6.406 14.711 1 92.06 56 ASP B C 1
ATOM 1607 O O . ASP B 1 56 ? 0.508 6.211 15.906 1 92.06 56 ASP B O 1
ATOM 1611 N N . SER B 1 57 ? 1.542 5.586 14.039 1 93.88 57 SER B N 1
ATOM 1612 C CA . SER B 1 57 ? 2.094 4.398 14.68 1 93.88 57 SER B CA 1
ATOM 1613 C C . SER B 1 57 ? 3.367 3.932 13.977 1 93.88 57 SER B C 1
ATOM 1615 O O . SER B 1 57 ? 3.668 4.375 12.867 1 93.88 57 SER B O 1
ATOM 1617 N N . GLN B 1 58 ? 4.062 3.066 14.719 1 95.75 58 GLN B N 1
ATOM 1618 C CA . GLN B 1 58 ? 5.262 2.48 14.117 1 95.75 58 GLN B CA 1
ATOM 1619 C C . GLN B 1 58 ? 4.91 1.639 12.898 1 95.75 58 GLN B C 1
ATOM 1621 O O . GLN B 1 58 ? 5.652 1.628 11.914 1 95.75 58 GLN B O 1
ATOM 1626 N N . LYS B 1 59 ? 3.787 0.94 12.945 1 95 59 LYS B N 1
ATOM 1627 C CA . LYS B 1 59 ? 3.354 0.123 11.812 1 95 59 LYS B CA 1
ATOM 1628 C C . LYS B 1 59 ? 3.102 0.981 10.578 1 95 59 LYS B C 1
ATOM 1630 O O . LYS B 1 59 ? 3.492 0.611 9.469 1 95 59 LYS B O 1
ATOM 1635 N N . GLU B 1 60 ? 2.469 2.105 10.789 1 95.38 60 GLU B N 1
ATOM 1636 C CA . GLU B 1 60 ? 2.221 3.037 9.695 1 95.38 60 GLU B CA 1
ATOM 1637 C C . GLU B 1 60 ? 3.525 3.598 9.141 1 95.38 60 GLU B C 1
ATOM 1639 O O . GLU B 1 60 ? 3.691 3.707 7.922 1 95.38 60 GLU B O 1
ATOM 1644 N N . LEU B 1 61 ? 4.484 3.951 10.031 1 96.94 61 LEU B N 1
ATOM 1645 C CA . LEU B 1 61 ? 5.789 4.461 9.617 1 96.94 61 LEU B CA 1
ATOM 1646 C C . LEU B 1 61 ? 6.523 3.436 8.766 1 96.94 61 LEU B C 1
ATOM 1648 O O . LEU B 1 61 ? 7.117 3.789 7.742 1 96.94 61 LEU B O 1
ATOM 1652 N N . ASP B 1 62 ? 6.496 2.203 9.156 1 95.38 62 ASP B N 1
ATOM 1653 C CA . ASP B 1 62 ? 7.164 1.137 8.414 1 95.38 62 ASP B CA 1
ATOM 1654 C C . ASP B 1 62 ? 6.543 0.951 7.035 1 95.38 62 ASP B C 1
ATOM 1656 O O . ASP B 1 62 ? 7.254 0.749 6.047 1 95.38 62 ASP B O 1
ATOM 1660 N N . PHE B 1 63 ? 5.246 1.024 6.961 1 95.75 63 PHE B N 1
ATOM 1661 C CA . PHE B 1 63 ? 4.531 0.938 5.691 1 95.75 63 PHE B CA 1
ATOM 1662 C C . PHE B 1 63 ? 4.953 2.061 4.754 1 95.75 63 PHE B C 1
ATOM 1664 O O . PHE B 1 63 ? 5.254 1.817 3.582 1 95.75 63 PHE B O 1
ATOM 1671 N N . LEU B 1 64 ? 4.934 3.246 5.293 1 97.75 64 LEU B N 1
ATOM 1672 C CA . LEU B 1 64 ? 5.277 4.41 4.48 1 97.75 64 LEU B CA 1
ATOM 1673 C C . LEU B 1 64 ? 6.707 4.305 3.963 1 97.75 64 LEU B C 1
ATOM 1675 O O . LEU B 1 64 ? 6.969 4.582 2.789 1 97.75 64 LEU B O 1
ATOM 1679 N N . ARG B 1 65 ? 7.633 3.9 4.797 1 96 65 ARG B N 1
ATOM 1680 C CA . ARG B 1 65 ? 9.039 3.77 4.414 1 96 65 ARG B CA 1
ATOM 1681 C C . ARG B 1 65 ? 9.211 2.736 3.305 1 96 65 ARG B C 1
ATOM 1683 O O . ARG B 1 65 ? 9.992 2.938 2.379 1 96 65 ARG B O 1
ATOM 1690 N N . ARG B 1 66 ? 8.484 1.736 3.469 1 93.81 66 ARG B N 1
ATOM 1691 C CA . ARG B 1 66 ? 8.602 0.659 2.492 1 93.81 66 ARG B CA 1
ATOM 1692 C C . ARG B 1 66 ? 8.055 1.085 1.135 1 93.81 66 ARG B C 1
ATOM 1694 O O . ARG B 1 66 ? 8.648 0.788 0.097 1 93.81 66 ARG B O 1
ATOM 1701 N N . TYR B 1 67 ? 6.953 1.796 1.131 1 96.25 67 TYR B N 1
ATOM 1702 C CA . TYR B 1 67 ? 6.281 2.105 -0.126 1 96.25 67 TYR B CA 1
ATOM 1703 C C . TYR B 1 67 ? 6.938 3.299 -0.814 1 96.25 67 TYR B C 1
ATOM 1705 O O . TYR B 1 67 ? 6.945 3.385 -2.045 1 96.25 67 TYR B O 1
ATOM 1713 N N . LYS B 1 68 ? 7.449 4.207 -0.088 1 96 68 LYS B N 1
ATOM 1714 C CA . LYS B 1 68 ? 7.906 5.473 -0.657 1 96 68 LYS B CA 1
ATOM 1715 C C . LYS B 1 68 ? 9.102 5.262 -1.58 1 96 68 LYS B C 1
ATOM 1717 O O . LYS B 1 68 ? 9.398 6.109 -2.428 1 96 68 LYS B O 1
ATOM 1722 N N . GLY B 1 69 ? 9.867 4.234 -1.412 1 90.06 69 GLY B N 1
ATOM 1723 C CA . GLY B 1 69 ? 11.062 4.023 -2.207 1 90.06 69 GLY B CA 1
ATOM 1724 C C . GLY B 1 69 ? 12.258 4.805 -1.7 1 90.06 69 GLY B C 1
ATOM 1725 O O . GLY B 1 69 ? 12.422 4.992 -0.492 1 90.06 69 GLY B O 1
ATOM 1726 N N . LEU B 1 70 ? 13.07 5.262 -2.592 1 89.19 70 LEU B N 1
ATOM 1727 C CA . LEU B 1 70 ? 14.398 5.734 -2.225 1 89.19 70 LEU B CA 1
ATOM 1728 C C . LEU B 1 70 ? 14.375 7.23 -1.917 1 89.19 70 LEU B C 1
ATOM 1730 O O . LEU B 1 70 ? 15.219 7.723 -1.159 1 89.19 70 LEU B O 1
ATOM 1734 N N . PHE B 1 71 ? 13.406 7.957 -2.342 1 93.69 71 PHE B N 1
ATOM 1735 C CA . PHE B 1 71 ? 13.422 9.414 -2.246 1 93.69 71 PHE B CA 1
ATOM 1736 C C . PHE B 1 71 ? 12.719 9.875 -0.98 1 93.69 71 PHE B C 1
ATOM 1738 O O . PHE B 1 71 ? 11.758 9.25 -0.529 1 93.69 71 PHE B O 1
ATOM 1745 N N . GLY B 1 72 ? 13.211 11.016 -0.455 1 97.44 72 GLY B N 1
ATOM 1746 C CA . GLY B 1 72 ? 12.555 11.648 0.682 1 97.44 72 GLY B CA 1
ATOM 1747 C C . GLY B 1 72 ? 11.203 12.242 0.337 1 97.44 72 GLY B C 1
ATOM 1748 O O . GLY B 1 72 ? 11.016 12.773 -0.757 1 97.44 72 GLY B O 1
ATOM 1749 N N . HIS B 1 73 ? 10.281 12.148 1.276 1 98.88 73 HIS B N 1
ATOM 1750 C CA . HIS B 1 73 ? 8.922 12.648 1.086 1 98.88 73 HIS B CA 1
ATOM 1751 C C . HIS B 1 73 ? 8.508 13.57 2.225 1 98.88 73 HIS B C 1
ATOM 1753 O O . HIS B 1 73 ? 8.656 13.227 3.398 1 98.88 73 HIS B O 1
ATOM 1759 N N . TRP B 1 74 ? 7.977 14.719 1.866 1 98.88 74 TRP B N 1
ATOM 1760 C CA . TRP B 1 74 ? 7.41 15.594 2.885 1 98.88 74 TRP B CA 1
ATOM 1761 C C . TRP B 1 74 ? 6.297 14.891 3.65 1 98.88 74 TRP B C 1
ATOM 1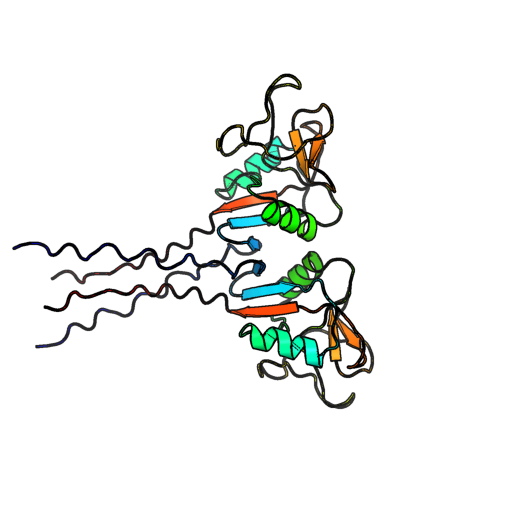763 O O . TRP B 1 74 ? 5.488 14.164 3.061 1 98.88 74 TRP B O 1
ATOM 1773 N N . ILE B 1 75 ? 6.23 15.086 4.941 1 98.81 75 ILE B N 1
ATOM 1774 C CA . ILE B 1 75 ? 5.148 14.602 5.789 1 98.81 75 ILE B CA 1
ATOM 1775 C C . ILE B 1 75 ? 4.516 15.773 6.535 1 98.81 75 ILE B C 1
ATOM 1777 O O . ILE B 1 75 ? 5.023 16.891 6.484 1 98.81 75 ILE B O 1
ATOM 1781 N N . GLY B 1 76 ? 3.393 15.562 7.227 1 98.44 76 GLY B N 1
ATOM 1782 C CA . GLY B 1 76 ? 2.59 16.641 7.793 1 98.44 76 GLY B CA 1
ATOM 1783 C C . GLY B 1 76 ? 3.086 17.109 9.148 1 98.44 76 GLY B C 1
ATOM 1784 O O . GLY B 1 76 ? 2.301 17.234 10.086 1 98.44 76 GLY B O 1
ATOM 1785 N N . LEU B 1 77 ? 4.301 17.359 9.188 1 97.75 77 LEU B N 1
ATOM 1786 C CA . LEU B 1 77 ? 4.906 17.766 10.445 1 97.75 77 LEU B CA 1
ATOM 1787 C C . LEU B 1 77 ? 5.762 19.016 10.25 1 97.75 77 LEU B C 1
ATOM 1789 O O . LEU B 1 77 ? 6.629 19.047 9.375 1 97.75 77 LEU B O 1
ATOM 1793 N N . SER B 1 78 ? 5.48 20.078 11.047 1 97.38 78 SER B N 1
ATOM 1794 C CA . SER B 1 78 ? 6.246 21.312 10.977 1 97.38 78 SER B CA 1
ATOM 1795 C C . SER B 1 78 ? 6.324 22 12.336 1 97.38 78 SER B C 1
ATOM 1797 O O . SER B 1 78 ? 5.656 21.578 13.281 1 97.38 78 SER B O 1
ATOM 1799 N N . ARG B 1 79 ? 7.16 22.984 12.383 1 96.62 79 ARG B N 1
ATOM 1800 C CA . ARG B 1 79 ? 7.273 23.844 13.562 1 96.62 79 ARG B CA 1
ATOM 1801 C C . ARG B 1 79 ? 7.602 25.266 13.164 1 96.62 79 ARG B C 1
ATOM 1803 O O . ARG B 1 79 ? 8.062 25.516 12.047 1 96.62 79 ARG B O 1
ATOM 1810 N N . LYS B 1 80 ? 7.293 26.172 14.109 1 94.56 80 LYS B N 1
ATOM 1811 C CA . LYS B 1 80 ? 7.527 27.578 13.828 1 94.56 80 LYS B CA 1
ATOM 1812 C C . LYS B 1 80 ? 9.023 27.906 13.82 1 94.56 80 LYS B C 1
ATOM 1814 O O . LYS B 1 80 ? 9.484 28.703 13 1 94.56 80 LYS B O 1
ATOM 1819 N N . SER B 1 81 ? 9.742 27.359 14.797 1 94.19 81 SER B N 1
ATOM 1820 C CA . SER B 1 81 ? 11.188 27.516 14.922 1 94.19 81 SER B CA 1
ATOM 1821 C C . SER B 1 81 ? 11.812 26.312 15.641 1 94.19 81 SER B C 1
ATOM 1823 O O . SER B 1 81 ? 11.102 25.469 16.172 1 94.19 81 SER B O 1
ATOM 1825 N N . SER B 1 82 ? 13.148 26.234 15.617 1 91.62 82 SER B N 1
ATOM 1826 C CA . SER B 1 82 ? 13.875 25.125 16.203 1 91.62 82 SER B CA 1
ATOM 1827 C C . SER B 1 82 ? 13.562 25 17.703 1 91.62 82 SER B C 1
ATOM 1829 O O . SER B 1 82 ? 13.742 23.922 18.281 1 91.62 82 SER B O 1
ATOM 1831 N N . ASN B 1 83 ? 13.078 26.062 18.359 1 93 83 ASN B N 1
ATOM 1832 C CA . ASN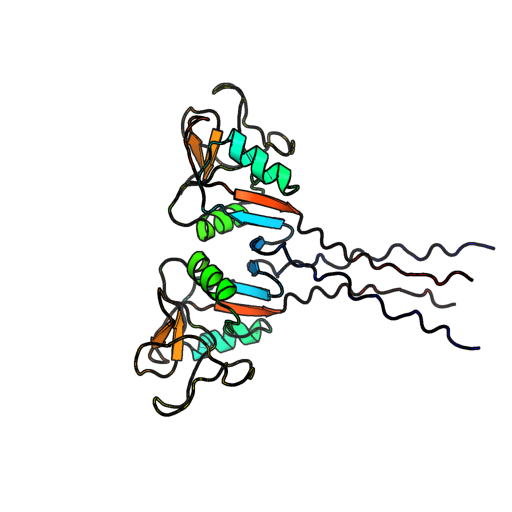 B 1 83 ? 12.789 26.062 19.797 1 93 83 ASN B CA 1
ATOM 1833 C C . ASN B 1 83 ? 11.32 25.75 20.062 1 93 83 ASN B C 1
ATOM 1835 O O . ASN B 1 83 ? 10.906 25.625 21.219 1 93 83 ASN B O 1
ATOM 1839 N N . ASP B 1 84 ? 10.555 25.547 19.062 1 95.12 84 ASP B N 1
ATOM 1840 C CA . ASP B 1 84 ? 9.133 25.266 19.203 1 95.12 84 ASP B CA 1
ATOM 1841 C C . ASP B 1 84 ? 8.844 23.781 18.984 1 95.12 84 ASP B C 1
ATOM 1843 O O . ASP B 1 84 ? 9.609 23.078 18.312 1 95.12 84 ASP B O 1
ATOM 1847 N N . PRO B 1 85 ? 7.785 23.375 19.516 1 94.44 85 PRO B N 1
ATOM 1848 C CA . PRO B 1 85 ? 7.438 21.969 19.328 1 94.44 85 PRO B CA 1
ATOM 1849 C C . PRO B 1 85 ? 6.949 21.656 17.922 1 94.44 85 PRO B C 1
ATOM 1851 O O . PRO B 1 85 ? 6.395 22.547 17.25 1 94.44 85 PRO B O 1
ATOM 1854 N N . TRP B 1 86 ? 7.164 20.469 17.531 1 96.5 86 TRP B N 1
ATOM 1855 C CA . TRP B 1 86 ? 6.602 19.984 16.281 1 96.5 86 TRP B CA 1
ATOM 1856 C C . TRP B 1 86 ? 5.078 19.922 16.344 1 96.5 86 TRP B C 1
ATOM 1858 O O . TRP B 1 86 ? 4.512 19.562 17.391 1 96.5 86 TRP B O 1
ATOM 1868 N N . THR B 1 87 ? 4.457 20.219 15.219 1 95.44 87 THR B N 1
ATOM 1869 C CA . THR B 1 87 ? 2.998 20.219 15.148 1 95.44 87 THR B CA 1
ATOM 1870 C C . THR B 1 87 ? 2.523 19.547 13.859 1 95.44 87 THR B C 1
ATOM 1872 O O . THR B 1 87 ? 3.084 19.766 12.789 1 95.44 87 THR B O 1
ATOM 1875 N N . TRP B 1 88 ? 1.521 18.719 14.062 1 96.44 88 TRP B N 1
ATOM 1876 C CA . TRP B 1 88 ? 0.899 18.109 12.898 1 96.44 88 TRP B CA 1
ATOM 1877 C C . TRP B 1 88 ? -0.012 19.094 12.18 1 96.44 88 TRP B C 1
ATOM 1879 O O . TRP B 1 88 ? -0.724 19.875 12.812 1 96.44 88 TRP B O 1
ATOM 1889 N N . VAL B 1 89 ? -0.087 18.984 10.867 1 93.94 89 VAL B N 1
ATOM 1890 C CA . VAL B 1 89 ? -0.8 19.953 10.047 1 93.94 89 VAL B CA 1
ATOM 1891 C C . VAL B 1 89 ? -2.305 19.719 10.156 1 93.94 89 VAL B C 1
ATOM 1893 O O . VAL B 1 89 ? -3.102 20.609 9.844 1 93.94 89 VAL B O 1
ATOM 1896 N N . ASP B 1 90 ? -2.717 18.484 10.492 1 88.31 90 ASP B N 1
ATOM 1897 C CA . ASP B 1 90 ? -4.145 18.203 10.609 1 88.31 90 ASP B CA 1
ATOM 1898 C C . ASP B 1 90 ? -4.672 18.625 11.984 1 88.31 90 ASP B C 1
ATOM 1900 O O . ASP B 1 90 ? -5.809 18.297 12.336 1 88.31 90 ASP B O 1
ATOM 1904 N N . ASN B 1 91 ? -3.912 19.359 12.727 1 80.31 91 ASN B N 1
ATOM 1905 C CA . ASN B 1 91 ? -4.27 19.922 14.031 1 80.31 91 ASN B CA 1
ATOM 1906 C C . ASN B 1 91 ? -4.461 18.828 15.07 1 80.31 91 ASN B C 1
ATOM 1908 O O . ASN B 1 91 ? -5.273 18.969 15.992 1 80.31 91 ASN B O 1
ATOM 1912 N N . ALA B 1 92 ? -3.969 17.641 14.742 1 75.56 92 ALA B N 1
ATOM 1913 C CA . ALA B 1 92 ? -4.051 16.547 15.695 1 75.56 92 ALA B CA 1
ATOM 1914 C C . ALA B 1 92 ? -3.201 16.828 16.938 1 75.56 92 ALA B C 1
ATOM 1916 O O . ALA B 1 92 ? -3.182 16.031 17.875 1 75.56 92 ALA B O 1
ATOM 1917 N N . GLY B 1 93 ? -2.533 17.906 17.078 1 81.06 93 GLY B N 1
ATOM 1918 C CA . GLY B 1 93 ? -1.795 18.281 18.266 1 81.06 93 GLY B CA 1
ATOM 1919 C C . GLY B 1 93 ? -0.294 18.125 18.109 1 81.06 93 GLY B C 1
ATOM 1920 O O . GLY B 1 93 ? 0.244 18.281 17.016 1 81.06 93 GLY B O 1
ATOM 1921 N N . HIS B 1 94 ? 0.416 17.875 19.266 1 81.25 94 HIS B N 1
ATOM 1922 C CA . HIS B 1 94 ? 1.873 17.906 19.344 1 81.25 94 HIS B CA 1
ATOM 1923 C C . HIS B 1 94 ? 2.428 16.547 19.734 1 81.25 94 HIS B C 1
ATOM 1925 O O . HIS B 1 94 ? 3.594 16.422 20.125 1 81.25 94 HIS B O 1
ATOM 1931 N N . ASN B 1 95 ? 1.597 15.539 19.547 1 87.12 95 ASN B N 1
ATOM 1932 C CA . ASN B 1 95 ? 2.055 14.227 20 1 87.12 95 ASN B CA 1
ATOM 1933 C C . ASN B 1 95 ? 2.893 13.539 18.922 1 87.12 95 ASN B C 1
ATOM 1935 O O . ASN B 1 95 ? 2.359 12.805 18.078 1 87.12 95 ASN B O 1
ATOM 1939 N N . VAL B 1 96 ? 4.184 13.781 19.016 1 93.06 96 VAL B N 1
ATOM 1940 C CA . VAL B 1 96 ? 5.145 13.164 18.109 1 93.06 96 VAL B CA 1
ATOM 1941 C C . VAL B 1 96 ? 5.98 12.133 18.859 1 93.06 96 VAL B C 1
ATOM 1943 O O . VAL B 1 96 ? 6.688 12.484 19.812 1 93.06 96 VAL B O 1
ATOM 1946 N N . TRP B 1 97 ? 5.949 10.906 18.469 1 94 97 TRP B N 1
ATOM 1947 C CA . TRP B 1 97 ? 6.527 9.805 19.234 1 94 97 TRP B CA 1
ATOM 1948 C C . TRP B 1 97 ? 7.863 9.375 18.641 1 94 97 TRP B C 1
ATOM 1950 O O . TRP B 1 97 ? 8.523 8.469 19.156 1 94 97 TRP B O 1
ATOM 1960 N N . PHE B 1 98 ? 8.281 9.938 17.609 1 96.06 98 PHE B N 1
ATOM 1961 C CA . PHE B 1 98 ? 9.57 9.625 17 1 96.06 98 PHE B CA 1
ATOM 1962 C C . PHE B 1 98 ? 10.469 10.859 16.984 1 96.06 98 PHE B C 1
ATOM 1964 O O . PHE B 1 98 ? 10 11.977 17.188 1 96.06 98 PHE B O 1
ATOM 1971 N N . ASN B 1 99 ? 11.695 10.648 16.703 1 95.75 99 ASN B N 1
ATOM 1972 C CA . ASN B 1 99 ? 12.672 11.734 16.625 1 95.75 99 ASN B CA 1
ATOM 1973 C C . ASN B 1 99 ? 12.766 12.297 15.211 1 95.75 99 ASN B C 1
ATOM 1975 O O . ASN B 1 99 ? 12.758 11.547 14.234 1 95.75 99 ASN B O 1
ATOM 1979 N N . VAL B 1 100 ? 12.844 13.609 15.102 1 97.69 100 VAL B N 1
ATOM 1980 C CA . VAL B 1 100 ? 13.117 14.281 13.836 1 97.69 100 VAL B CA 1
ATOM 1981 C C . VAL B 1 100 ? 14.547 14.828 13.844 1 97.69 100 VAL B C 1
ATOM 1983 O O . VAL B 1 100 ? 14.906 15.641 14.695 1 97.69 100 VAL B O 1
ATOM 1986 N N . THR B 1 101 ? 15.281 14.414 12.922 1 97.38 101 THR B N 1
ATOM 1987 C CA . THR B 1 101 ? 16.672 14.844 12.883 1 97.38 101 THR B CA 1
ATOM 1988 C C . THR B 1 101 ? 16.812 16.172 12.133 1 97.38 101 THR B C 1
ATOM 1990 O O . THR B 1 101 ? 16 16.484 11.258 1 97.38 101 THR B O 1
ATOM 1993 N N . GLY B 1 102 ? 17.891 16.906 12.43 1 96.12 102 GLY B N 1
ATOM 1994 C CA . GLY B 1 102 ? 18.156 18.156 11.758 1 96.12 102 GLY B CA 1
ATOM 1995 C C . GLY B 1 102 ? 17.609 19.359 12.5 1 96.12 102 GLY B C 1
ATOM 1996 O O . GLY B 1 102 ? 16.875 19.203 13.484 1 96.12 102 GLY B O 1
ATOM 1997 N N . ASP B 1 103 ? 17.906 20.609 11.984 1 96.19 103 ASP B N 1
ATOM 1998 C CA . ASP B 1 103 ? 17.562 21.828 12.711 1 96.19 103 ASP B CA 1
ATOM 1999 C C . ASP B 1 103 ? 16.578 22.672 11.93 1 96.19 103 ASP B C 1
ATOM 2001 O O . ASP B 1 103 ? 16.25 23.797 12.32 1 96.19 103 ASP B O 1
ATOM 2005 N N . GLU B 1 104 ? 16.031 22.125 10.836 1 98.06 104 GLU B N 1
ATOM 2006 C CA . GLU B 1 104 ? 15.078 22.875 10.039 1 98.06 104 GLU B CA 1
ATOM 2007 C C . GLU B 1 104 ? 13.656 22.703 10.578 1 98.06 104 GLU B C 1
ATOM 2009 O O . GLU B 1 104 ? 13.453 22.078 11.617 1 98.06 104 GLU B O 1
ATOM 2014 N N . ASP B 1 105 ? 12.688 23.281 9.891 1 98.06 105 ASP B N 1
ATOM 2015 C CA . ASP B 1 105 ? 11.391 23.438 10.547 1 98.06 105 ASP B CA 1
ATOM 2016 C C . ASP B 1 105 ? 10.32 22.594 9.852 1 98.06 105 ASP B C 1
ATOM 2018 O O . ASP B 1 105 ? 9.172 22.562 10.289 1 98.06 105 ASP B O 1
ATOM 2022 N N . TYR B 1 106 ? 10.68 21.891 8.805 1 98.56 106 TYR B N 1
ATOM 2023 C CA . TYR B 1 106 ? 9.734 21.062 8.055 1 98.56 106 TYR B CA 1
ATOM 2024 C C . TYR B 1 106 ? 10.25 19.641 7.895 1 98.56 106 TYR B C 1
ATOM 2026 O O . TYR B 1 106 ? 11.414 19.438 7.555 1 98.56 106 TYR B O 1
ATOM 2034 N N . ALA B 1 107 ? 9.375 18.703 8.125 1 98.62 107 ALA B N 1
ATOM 2035 C CA . ALA B 1 107 ? 9.852 17.312 8.234 1 98.62 107 ALA B CA 1
ATOM 2036 C C . ALA B 1 107 ? 9.586 16.547 6.945 1 98.62 107 ALA B C 1
ATOM 2038 O O . ALA B 1 107 ? 8.602 16.812 6.246 1 98.62 107 ALA B O 1
ATOM 2039 N N . PHE B 1 108 ? 10.461 15.656 6.672 1 98.75 108 PHE B N 1
ATOM 2040 C CA . PHE B 1 108 ? 10.297 14.727 5.566 1 98.75 108 PHE B CA 1
ATOM 2041 C C . PHE B 1 108 ? 10.781 13.336 5.957 1 98.75 108 PHE B C 1
ATOM 2043 O O . PHE B 1 108 ? 11.586 13.188 6.879 1 98.75 108 PHE B O 1
ATOM 2050 N N . LEU B 1 109 ? 10.211 12.352 5.316 1 98.69 109 LEU B N 1
ATOM 2051 C CA . LEU B 1 109 ? 10.523 10.961 5.605 1 98.69 109 LEU B CA 1
ATOM 2052 C C . LEU B 1 109 ? 11.578 10.422 4.648 1 98.69 109 LEU B C 1
ATOM 2054 O O . LEU B 1 109 ? 11.359 10.391 3.434 1 98.69 109 LEU B O 1
ATOM 2058 N N . ASN B 1 110 ? 12.672 10.102 5.086 1 96.12 110 ASN B N 1
ATOM 2059 C CA . ASN B 1 110 ? 13.719 9.328 4.422 1 96.12 110 ASN B CA 1
ATOM 2060 C C . ASN B 1 110 ? 13.906 7.965 5.082 1 96.12 110 ASN B C 1
ATOM 2062 O O . ASN B 1 110 ? 12.938 7.238 5.309 1 96.12 110 ASN B O 1
ATOM 2066 N N . GLU B 1 111 ? 15.102 7.488 5.367 1 92.69 111 GLU B N 1
ATOM 2067 C CA . GLU B 1 111 ? 15.281 6.32 6.223 1 92.69 111 GLU B CA 1
ATOM 2068 C C . GLU B 1 111 ? 14.844 6.609 7.652 1 92.69 111 GLU B C 1
ATOM 2070 O O . GLU B 1 111 ? 14.211 5.773 8.297 1 92.69 111 GLU B O 1
ATOM 2075 N N . ARG B 1 112 ? 15.172 7.758 8.023 1 95.19 112 ARG B N 1
ATOM 2076 C CA . ARG B 1 112 ? 14.672 8.367 9.258 1 95.19 112 ARG B CA 1
ATOM 2077 C C . ARG B 1 112 ? 13.867 9.625 8.961 1 95.19 112 ARG B C 1
ATOM 2079 O O . ARG B 1 112 ? 13.812 10.078 7.816 1 95.19 112 ARG B O 1
ATOM 2086 N N . VAL B 1 113 ? 13.156 10.086 9.977 1 98.31 113 VAL B N 1
ATOM 2087 C CA . VAL B 1 113 ? 12.477 11.359 9.805 1 98.31 113 VAL B CA 1
ATOM 2088 C C . VAL B 1 113 ? 13.461 12.508 10.008 1 98.31 113 VAL B C 1
ATOM 2090 O O . VAL B 1 113 ? 14.148 12.57 11.023 1 98.31 113 VAL B O 1
ATOM 2093 N N . SER B 1 114 ? 13.539 13.336 9.008 1 98.31 114 SER B N 1
ATOM 2094 C CA . SER B 1 114 ? 14.492 14.438 9.031 1 98.31 114 SER B CA 1
ATOM 2095 C C . SER B 1 114 ? 13.789 15.773 8.805 1 98.31 114 SER B C 1
ATOM 2097 O O . SER B 1 114 ? 12.586 15.812 8.547 1 98.31 114 SER B O 1
ATOM 2099 N N . SER B 1 115 ? 14.492 16.844 9 1 98.19 115 SER B N 1
ATOM 2100 C CA . SER B 1 115 ? 13.969 18.172 8.773 1 98.19 115 SER B CA 1
ATOM 2101 C C . SER B 1 115 ? 14.68 18.859 7.613 1 98.19 115 SER B C 1
ATOM 2103 O O . SER B 1 115 ? 15.844 18.578 7.336 1 98.19 115 SER B O 1
ATOM 2105 N N . GLY B 1 116 ? 13.93 19.641 6.871 1 97.94 116 GLY B N 1
ATOM 2106 C CA . GLY B 1 116 ? 14.5 20.344 5.738 1 97.94 116 GLY B CA 1
ATOM 2107 C C . GLY B 1 116 ? 13.945 21.75 5.574 1 97.94 116 GLY B C 1
ATOM 2108 O O . GLY B 1 116 ? 12.969 22.125 6.234 1 97.94 116 GLY B O 1
ATOM 2109 N N . ARG B 1 117 ? 14.664 22.516 4.727 1 97.62 117 ARG B N 1
ATOM 2110 C CA . ARG B 1 117 ? 14.211 23.859 4.426 1 97.62 117 ARG B CA 1
ATOM 2111 C C . ARG B 1 117 ? 12.914 23.844 3.625 1 97.62 117 ARG B C 1
ATOM 2113 O O . ARG B 1 117 ? 12.75 23.016 2.723 1 97.62 117 ARG B O 1
ATOM 2120 N N . VAL B 1 118 ? 12.094 24.828 3.867 1 97.56 118 VAL B N 1
ATOM 2121 C CA . VAL B 1 118 ? 10.727 24.859 3.344 1 97.56 118 VAL B CA 1
ATOM 2122 C C . VAL B 1 118 ? 10.766 24.906 1.817 1 97.56 118 VAL B C 1
ATOM 2124 O O . VAL B 1 118 ? 9.867 24.375 1.156 1 97.56 118 VAL B O 1
ATOM 2127 N N . TYR B 1 119 ? 11.758 25.516 1.211 1 97.31 119 TYR B N 1
ATOM 2128 C CA . TYR B 1 119 ? 11.75 25.781 -0.222 1 97.31 119 TYR B CA 1
ATOM 2129 C C . TYR B 1 119 ? 12.328 24.609 -1.003 1 97.31 119 TYR B C 1
ATOM 2131 O O . TYR B 1 119 ? 12.312 24.609 -2.236 1 97.31 119 TYR B O 1
ATOM 2139 N N . THR B 1 120 ? 12.898 23.609 -0.291 1 98.19 120 THR B N 1
ATOM 2140 C CA . THR B 1 120 ? 13.445 22.438 -0.983 1 98.19 120 THR B CA 1
ATOM 2141 C C . THR B 1 120 ? 12.336 21.656 -1.671 1 98.19 120 THR B C 1
ATOM 2143 O O . THR B 1 120 ? 11.266 21.453 -1.101 1 98.19 120 THR B O 1
ATOM 2146 N N . GLU B 1 121 ? 12.609 21.203 -2.871 1 98.56 121 GLU B N 1
ATOM 2147 C CA . GLU B 1 121 ? 11.648 20.391 -3.605 1 98.56 121 GLU B CA 1
ATOM 2148 C C . GLU B 1 121 ? 11.805 18.906 -3.264 1 98.56 121 GLU B C 1
ATOM 2150 O O . GLU B 1 121 ? 12.898 18.344 -3.389 1 98.56 121 GLU B O 1
ATOM 2155 N N . ARG B 1 122 ? 10.734 18.281 -2.832 1 98.5 122 ARG B N 1
ATOM 2156 C CA . ARG B 1 122 ? 10.695 16.859 -2.506 1 98.5 122 ARG B CA 1
ATOM 2157 C C . ARG B 1 122 ? 9.344 16.234 -2.885 1 98.5 122 ARG B C 1
ATOM 2159 O O . ARG B 1 122 ? 8.383 16.969 -3.145 1 98.5 122 ARG B O 1
ATOM 2166 N N . LYS B 1 123 ? 9.375 14.953 -3.049 1 98.75 123 LYS B N 1
ATOM 2167 C CA . LYS B 1 123 ? 8.086 14.266 -3.127 1 98.75 123 LYS B CA 1
ATOM 2168 C C . LYS B 1 123 ? 7.324 14.375 -1.81 1 98.75 123 LYS B C 1
ATOM 2170 O O . LYS B 1 123 ? 7.855 14.883 -0.819 1 98.75 123 LYS B O 1
ATOM 2175 N N . TRP B 1 124 ? 6 14.023 -1.829 1 98.88 124 TRP B N 1
ATOM 2176 C CA . TRP B 1 124 ? 5.219 14.156 -0.604 1 98.88 124 TRP B CA 1
ATOM 2177 C C . TRP B 1 124 ? 4.215 13.023 -0.465 1 98.88 124 TRP B C 1
ATOM 2179 O O . TRP B 1 124 ? 3.928 12.32 -1.437 1 98.88 124 TRP B O 1
ATOM 2189 N N . ILE B 1 125 ? 3.754 12.789 0.743 1 98.88 125 ILE B N 1
ATOM 2190 C CA . ILE B 1 125 ? 2.746 11.789 1.06 1 98.88 125 ILE B CA 1
ATOM 2191 C C . ILE B 1 125 ? 1.524 12.461 1.684 1 98.88 125 ILE B C 1
ATOM 2193 O O . ILE B 1 125 ? 1.651 13.219 2.646 1 98.88 125 ILE B O 1
ATOM 2197 N N . CYS B 1 126 ? 0.365 12.164 1.152 1 98.81 126 CYS B N 1
ATOM 2198 C CA . CYS B 1 126 ? -0.898 12.586 1.749 1 98.81 126 CYS B CA 1
ATOM 2199 C C . CYS B 1 126 ? -1.582 11.422 2.457 1 98.81 126 CYS B C 1
ATOM 2201 O O . CYS B 1 126 ? -1.34 10.258 2.125 1 98.81 126 CYS B O 1
ATOM 2203 N N . SER B 1 127 ? -2.439 11.773 3.369 1 97.19 127 SER B N 1
ATOM 2204 C CA . SER B 1 127 ? -3.311 10.758 3.955 1 97.19 127 SER B CA 1
ATOM 2205 C C . SER B 1 127 ? -4.695 11.328 4.258 1 97.19 127 SER B C 1
ATOM 2207 O O . SER B 1 127 ? -4.84 12.523 4.508 1 97.19 127 SER B O 1
ATOM 2209 N N . LYS B 1 128 ? -5.68 10.508 4.211 1 93.94 128 LYS B N 1
ATOM 2210 C CA . LYS B 1 128 ? -7.055 10.781 4.625 1 93.94 128 LYS B CA 1
ATOM 2211 C C . LYS B 1 128 ? -7.73 9.508 5.133 1 93.94 128 LYS B C 1
ATOM 2213 O O . LYS B 1 128 ? -7.293 8.398 4.824 1 93.94 128 LYS B O 1
ATOM 2218 N N . PRO B 1 129 ? -8.742 9.719 5.965 1 88.88 129 PRO B N 1
ATOM 2219 C CA . PRO B 1 129 ? -9.461 8.531 6.422 1 88.88 129 PRO B CA 1
ATOM 2220 C C . PRO B 1 129 ? -10.086 7.738 5.277 1 88.88 129 PRO B C 1
ATOM 2222 O O . PRO B 1 129 ? -10.531 8.328 4.285 1 88.88 129 PRO B O 1
ATOM 2225 N N . ASN B 1 130 ? -10.008 6.43 5.375 1 81.25 130 ASN B N 1
ATOM 2226 C CA . ASN B 1 130 ? -10.711 5.551 4.445 1 81.25 130 ASN B CA 1
ATOM 2227 C C . ASN B 1 130 ? -12.203 5.48 4.754 1 81.25 130 ASN B C 1
ATOM 2229 O O . ASN B 1 130 ? -12.633 4.668 5.57 1 81.25 130 ASN B O 1
ATOM 2233 N N . ASN B 1 131 ? -13.039 6.605 4.723 1 63.56 131 ASN B N 1
ATOM 2234 C CA . ASN B 1 131 ? -14.422 6.766 5.164 1 63.56 131 ASN B CA 1
ATOM 2235 C C . ASN B 1 131 ? -15.367 5.875 4.363 1 63.56 131 ASN B C 1
ATOM 2237 O O . ASN B 1 131 ? -16.578 6.125 4.32 1 63.56 131 ASN B O 1
ATOM 2241 N N . TYR B 1 132 ? -15.039 4.93 3.701 1 51.53 132 TYR B N 1
ATOM 2242 C CA . TYR B 1 132 ? -16.172 4.312 3.021 1 51.53 132 TYR B CA 1
ATOM 2243 C C . TYR B 1 132 ? -17.266 3.926 4.016 1 51.53 132 TYR B C 1
ATOM 2245 O O . TYR B 1 132 ? -17.047 3.059 4.867 1 51.53 132 TYR B O 1
ATOM 2253 N N . ILE B 1 133 ? -17.906 4.949 4.488 1 49.75 133 ILE B N 1
ATOM 2254 C CA . ILE B 1 133 ? -19.094 4.766 5.32 1 49.75 133 ILE B CA 1
ATOM 2255 C C . ILE B 1 133 ? -20.156 3.994 4.543 1 49.75 133 ILE B C 1
ATOM 2257 O O . ILE B 1 133 ? -20.5 4.367 3.422 1 49.75 133 ILE B O 1
ATOM 2261 N N . ASP B 1 134 ? -20.172 2.814 4.875 1 48.91 134 ASP B N 1
ATOM 2262 C CA . ASP B 1 134 ? -21.344 2.053 4.453 1 48.91 134 ASP B CA 1
ATOM 2263 C C . ASP B 1 134 ? -22.625 2.807 4.773 1 48.91 134 ASP B C 1
ATOM 2265 O O . ASP B 1 134 ? -22.953 3.018 5.941 1 48.91 134 ASP B O 1
ATOM 2269 N N . LYS B 1 135 ? -23 3.943 4.086 1 47.06 135 LYS B N 1
ATOM 2270 C CA . LYS B 1 135 ? -24.344 4.453 4.355 1 47.06 135 LYS B CA 1
ATOM 2271 C C . LYS B 1 135 ? -25.391 3.395 4.062 1 47.06 135 LYS B C 1
ATOM 2273 O O . LYS B 1 135 ? -25.5 2.904 2.934 1 47.06 135 LYS B O 1
ATOM 2278 N N . CYS B 1 136 ? -25.516 2.586 4.988 1 51.69 136 CYS B N 1
ATOM 2279 C CA . CYS B 1 136 ? -26.672 1.708 4.871 1 51.69 136 CYS B CA 1
ATOM 2280 C C . CYS B 1 136 ? -27.953 2.516 4.746 1 51.69 136 CYS B C 1
ATOM 2282 O O . CYS B 1 136 ? -28.328 3.238 5.672 1 51.69 136 CYS B O 1
ATOM 2284 N N . GLN B 1 137 ? -28.078 3.262 3.668 1 46.09 137 GLN B N 1
ATOM 2285 C CA . GLN B 1 137 ? -29.328 4.012 3.518 1 46.09 137 GLN B CA 1
ATOM 2286 C C . GLN B 1 137 ? -30.531 3.078 3.484 1 46.09 137 GLN B C 1
ATOM 2288 O O . GLN B 1 137 ? -30.594 2.166 2.658 1 46.09 137 GLN B O 1
ATOM 2293 N N . ILE B 1 138 ? -31.062 2.879 4.625 1 45.31 138 ILE B N 1
ATOM 2294 C CA . ILE B 1 138 ? -32.406 2.297 4.703 1 45.31 138 ILE B CA 1
ATOM 2295 C C . ILE B 1 138 ? -33.406 3.215 4.016 1 45.31 138 ILE B C 1
ATOM 2297 O O . ILE B 1 138 ? -33.531 4.387 4.383 1 45.31 138 ILE B O 1
ATOM 2301 N N . HIS B 1 139 ? -33.469 3.092 2.771 1 41.38 139 HIS B N 1
ATOM 2302 C CA . HIS B 1 139 ? -34.594 3.85 2.205 1 41.38 139 HIS B CA 1
ATOM 2303 C C . HIS B 1 139 ? -35.938 3.291 2.672 1 41.38 139 HIS B C 1
ATOM 2305 O O . HIS B 1 139 ? -36.25 2.135 2.396 1 41.38 139 HIS B O 1
ATOM 2311 N N . LEU B 1 140 ? -36.344 3.758 3.801 1 41.03 140 LEU B N 1
ATOM 2312 C CA . LEU B 1 140 ? -37.75 3.52 4.164 1 41.03 140 LEU B CA 1
ATOM 2313 C C . LEU B 1 140 ? -38.688 4.105 3.117 1 41.03 140 LEU B C 1
ATOM 2315 O O . LEU B 1 140 ? -38.562 5.273 2.746 1 41.03 140 LEU B O 1
ATOM 2319 N N . LYS B 1 141 ? -39.156 3.244 2.25 1 39.5 141 LYS B N 1
ATOM 2320 C CA . LYS B 1 141 ? -40.219 3.764 1.42 1 39.5 141 LYS B CA 1
ATOM 2321 C C . LYS B 1 141 ? -41.25 4.539 2.258 1 39.5 141 LYS B C 1
ATOM 2323 O O . LYS B 1 141 ? -41.625 4.094 3.338 1 39.5 141 LYS B O 1
ATOM 2328 N N . PRO B 1 142 ? -41.344 5.805 1.84 1 40.47 142 PRO B N 1
ATOM 2329 C CA . PRO B 1 142 ? -42.438 6.488 2.508 1 40.47 142 PRO B CA 1
ATOM 2330 C C . PRO B 1 142 ? -43.75 5.672 2.492 1 40.47 142 PRO B C 1
ATOM 2332 O O . PRO B 1 142 ? -43.969 4.902 1.556 1 40.47 142 PRO B O 1
ATOM 2335 N N . SER B 1 143 ? -44.406 5.535 3.715 1 39.22 143 SER B N 1
ATOM 2336 C CA . SER B 1 143 ? -45.781 5.105 3.664 1 39.22 143 SER B CA 1
ATOM 2337 C C . SER B 1 143 ? -46.594 5.938 2.666 1 39.22 143 SER B C 1
ATOM 2339 O O . SER B 1 143 ? -46.375 7.141 2.533 1 39.22 143 SER B O 1
#

Radius of gyration: 22.96 Å; Cα contacts (8 Å, |Δi|>4): 570; chains: 2; bounding box: 68×55×44 Å

InterPro domains:
  IPR001304 C-type lectin-like [PF00059] (35-121)
  IPR001304 C-type lectin-like [PS50041] (24-124)
  IPR001304 C-type lectin-like [SM00034] (17-127)
  IPR016186 C-type lectin-like/link domain superfamily [G3DSA:3.10.100.10] (9-140)
  IPR016187 C-type lectin fold [SSF56436] (12-131)
  IPR033992 Natural killer cell receptor-like, C-type lectin-like domain [cd03593] (17-128)
  IPR050828 C-type lectin and matrix domain-containing protein [PTHR45710] (14-137)

Organism: Galemys pyrenaicus (NCBI:txid202257)

pLDDT: mean 85.36, std 20.3, range [33.34, 98.88]